Protein AF-0000000078947767 (afdb_homodimer)

Radius of gyration: 23.4 Å; Cα contacts (8 Å, |Δi|>4): 347; chains: 2; bounding box: 56×61×66 Å

Solvent-accessible surface area (backbone atoms only — not comparable to full-atom values): 17447 Å² total; per-residue (Å²): 130,83,74,75,72,72,72,79,68,53,45,43,55,45,51,48,48,45,46,53,36,31,51,51,50,51,51,52,47,50,51,53,53,64,72,36,82,54,90,47,96,59,64,68,70,58,40,51,51,53,51,54,28,60,75,58,52,55,37,40,60,69,54,48,14,61,74,68,34,50,54,62,69,57,43,50,52,49,49,53,54,34,32,73,69,54,32,34,45,78,40,78,28,89,88,37,82,89,40,48,26,34,28,60,27,72,70,34,46,57,50,49,51,52,48,51,52,51,46,38,52,42,29,42,64,60,41,65,72,46,53,74,68,51,47,50,49,49,46,51,54,44,50,50,59,31,73,38,87,76,57,76,71,66,58,74,129,128,82,73,75,74,74,72,78,68,52,45,45,54,45,52,50,47,46,45,53,35,30,51,51,50,51,51,52,46,51,50,53,52,65,72,34,82,51,88,46,94,60,63,68,70,60,39,51,50,53,52,53,29,61,75,59,52,55,37,39,60,68,55,49,13,61,72,64,32,48,55,62,67,56,45,49,54,48,49,53,53,35,33,74,70,54,33,34,46,79,39,78,29,91,88,37,83,88,40,47,26,35,29,62,27,73,67,32,47,57,51,49,50,52,49,50,54,52,47,37,52,41,28,42,63,61,43,62,72,47,52,74,66,53,47,52,49,48,45,50,54,43,53,51,56,29,70,45,90,72,55,76,67,61,60,76,129

Foldseek 3Di:
DPPVVVPPDPPVNVVVCVVVVVVVLVVQLLVLLVVPVLVDPDDDPLLVLLVVQLVVQKDWLVVSCQVSQHDSVVSVVSQVVCVVVVQKDWDADPVDRVIIMIHGDPVNNVSVVVSVVSSVVSVCVSCVVPDPVRVVVVVVVVCVVCCVCPPRPNPPD/DPPPVVPPDPPVNVVVCVVVVVVVLVVQLVVLLVVPVQVDPDDDPLLVLLVVQLVVQKDWLVVSCQLSQHDSVVSVVSQVVCVVVVQKDWDADPVDRPIIMIHGDPVNNVSVVVSVVSSVVSVCVSCVVPDPVRVVVVVVVVCVVCCVVPPRPNPPD

Nearest PDB structures (foldseek):
  5h3r-assembly1_B  TM=7.562E-01  e=9.858E-09  Escherichia coli K-12
  4zzl-assembly1_B  TM=8.295E-01  e=4.690E-08  Pseudomonas aeruginosa
  2nnn-assembly3_F  TM=7.645E-01  e=2.811E-07  Pseudomonas aeruginosa
  7kfq-assembly1_A  TM=7.325E-01  e=1.182E-07  Variovorax paradoxus
  6pcp-assembly2_C  TM=7.709E-01  e=7.085E-07  Bordetella pertussis

InterPro domains:
  IPR000835 MarR-type HTH domain [PF01047] (43-99)
  IPR000835 MarR-type HTH domain [PR00598] (59-75)
  IPR000835 MarR-type HTH domain [PR00598] (76-91)
  IPR000835 MarR-type HTH domain [PR00598] (95-111)
  IPR000835 MarR-type HTH domain [PR00598] (125-145)
  IPR000835 MarR-type HTH domain [PS50995] (11-147)
  IPR000835 MarR-type HTH domain [SM00347] (35-135)
  IPR036388 Winged helix-like DNA-binding domain superfamily [G3DSA:1.10.10.10] (1-149)
  IPR036390 Winged helix DNA-binding domain superfamily [SSF46785] (10-147)
  IPR039422 Transcription regulators MarR/SlyA-like [PTHR33164] (14-148)

Organism: Halalkalibacterium halodurans (strain ATCC BAA-125 / DSM 18197 / FERM 7344 / JCM 9153 / C-125) (NCBI:txid272558)

Sequence (314 aa):
MTNHHSAKSPAIDVIHALIKTSHYIQREFDAQLTNHDMPFQLSGPRLRVLLAVSEEGEIRMSELASKLGVKARTVTDFVDALEKDQLLVRLPDPKDRRATLIQLTEMAQVQIQKVHCLQEEAAEALLTNLSEEQRNELIELLGNLANYQNVPCSFEEMTNHHSAKSPAIDVIHALIKTSHYIQREFDAQLTNHDMPFQLSGPRLRVLLAVSEEGEIRMSELASKLGVKARTVTDFVDALEKDQLLVRLPDPKDRRATLIQLTEMAQVQIQKVHCLQEEAAEALLTNLSEEQRNELIELLGNLANYQNVPCSFEE

Secondary structure (DSSP, 8-state):
----------HHHHHHHHHHHHHHHHHHHHHHHHSS--SSS--THHHHHHHHHHHHSEEEHHHHHHHHT--HHHHHHHHHHHHHTTSEEEEEETTEEEEEEEEE-HHHHHHHHHHHHHHHHHHHHHTTTS-HHHHHHHHHHHHHHH--TTS------/----------HHHHHHHHHHHHHHHHHHHHHHHHSS--SS---THHHHHHHHHHHHSEEEHHHHHHHHT--HHHHHHHHHHHHHTTSEEEEEETTEEEEEEEEE-HHHHHHHHHHHHHHHHHHHHHTTTS-HHHHHHHHHHHHHH--GGGS------

Structure (mmCIF, N/CA/C/O backbone):
data_AF-0000000078947767-model_v1
#
loop_
_entity.id
_entity.type
_entity.pdbx_description
1 polymer 'Transcriptional regulator (MarR family)'
#
loop_
_atom_site.group_PDB
_atom_site.id
_atom_site.type_symbol
_atom_site.label_atom_id
_atom_site.label_alt_id
_atom_site.label_comp_id
_atom_site.label_asym_id
_atom_site.label_entity_id
_atom_site.label_seq_id
_atom_site.pdbx_PDB_ins_code
_atom_site.Cartn_x
_atom_site.Cartn_y
_atom_site.Cartn_z
_atom_site.occupancy
_atom_site.B_iso_or_equiv
_atom_site.auth_seq_id
_atom_site.auth_comp_id
_atom_site.auth_asym_id
_atom_site.auth_atom_id
_atom_site.pdbx_PDB_model_num
ATOM 1 N N . MET A 1 1 ? -37.375 -16.078 -4.078 1 25.02 1 MET A N 1
ATOM 2 C CA . MET A 1 1 ? -36.594 -15.477 -2.996 1 25.02 1 MET A CA 1
ATOM 3 C C . MET A 1 1 ? -35.094 -15.789 -3.154 1 25.02 1 MET A C 1
ATOM 5 O O . MET A 1 1 ? -34.656 -16.875 -2.805 1 25.02 1 MET A O 1
ATOM 9 N N . THR A 1 2 ? -34.531 -15.727 -4.406 1 31.31 2 THR A N 1
ATOM 10 C CA . THR A 1 2 ? -33.25 -16.266 -4.883 1 31.31 2 THR A CA 1
ATOM 11 C C . THR A 1 2 ? -32.125 -15.984 -3.889 1 31.31 2 THR A C 1
ATOM 13 O O . THR A 1 2 ? -31.969 -14.844 -3.455 1 31.31 2 THR A O 1
ATOM 16 N N . ASN A 1 3 ? -32.031 -16.797 -2.834 1 31.58 3 ASN A N 1
ATOM 17 C CA . ASN A 1 3 ? -31.062 -16.969 -1.751 1 31.58 3 ASN A CA 1
ATOM 18 C C . ASN A 1 3 ? -29.656 -16.609 -2.197 1 31.58 3 ASN A C 1
ATOM 20 O O . ASN A 1 3 ? -29 -17.391 -2.891 1 31.58 3 ASN A O 1
ATOM 24 N N . HIS A 1 4 ? -29.391 -15.5 -2.918 1 34.34 4 HIS A N 1
ATOM 25 C CA . HIS A 1 4 ? -28.156 -15.039 -3.525 1 34.34 4 HIS A CA 1
ATOM 26 C C . HIS A 1 4 ? -26.953 -15.414 -2.674 1 34.34 4 HIS A C 1
ATOM 28 O O . HIS A 1 4 ? -26.688 -14.789 -1.643 1 34.34 4 HIS A O 1
ATOM 34 N N . HIS A 1 5 ? -26.75 -16.609 -2.252 1 40.47 5 HIS A N 1
ATOM 35 C CA . HIS A 1 5 ? -25.734 -17.359 -1.529 1 40.47 5 HIS A CA 1
ATOM 36 C C . HIS A 1 5 ? -24.344 -16.766 -1.756 1 40.47 5 HIS A C 1
ATOM 38 O O . HIS A 1 5 ? -23.812 -16.844 -2.859 1 40.47 5 HIS A O 1
ATOM 44 N N . SER A 1 6 ? -24.062 -15.398 -1.39 1 48.97 6 SER A N 1
ATOM 45 C CA . SER A 1 6 ? -22.938 -14.469 -1.474 1 48.97 6 SER A CA 1
ATOM 46 C C . SER A 1 6 ? -21.609 -15.203 -1.488 1 48.97 6 SER A C 1
ATOM 48 O O . SER A 1 6 ? -21.266 -15.914 -0.536 1 48.97 6 SER A O 1
ATOM 50 N N . ALA A 1 7 ? -21.344 -15.922 -2.457 1 55.72 7 ALA A N 1
ATOM 51 C CA . ALA A 1 7 ? -20.156 -16.75 -2.666 1 55.72 7 ALA A CA 1
ATOM 52 C C . ALA A 1 7 ? -18.953 -16.188 -1.897 1 55.72 7 ALA A C 1
ATOM 54 O O . ALA A 1 7 ? -18.75 -14.977 -1.848 1 55.72 7 ALA A O 1
ATOM 55 N N . LYS A 1 8 ? -18.516 -16.922 -0.815 1 68.44 8 LYS A N 1
ATOM 56 C CA . LYS A 1 8 ? -17.391 -16.641 0.064 1 68.44 8 LYS A CA 1
ATOM 57 C C . LYS A 1 8 ? -16.141 -16.266 -0.741 1 68.44 8 LYS A C 1
ATOM 59 O O . LYS A 1 8 ? -15.711 -17.031 -1.604 1 68.44 8 LYS A O 1
ATOM 64 N N . SER A 1 9 ? -15.875 -14.961 -0.822 1 74.12 9 SER A N 1
ATOM 65 C CA . SER A 1 9 ? -14.602 -14.602 -1.435 1 74.12 9 SER A CA 1
ATOM 66 C C . SER A 1 9 ? -13.43 -15.211 -0.675 1 74.12 9 SER A C 1
ATOM 68 O O . SER A 1 9 ? -13.344 -15.086 0.548 1 74.12 9 SER A O 1
ATOM 70 N N . PRO A 1 10 ? -12.766 -15.984 -1.432 1 87.19 10 PRO A N 1
ATOM 71 C CA . PRO A 1 10 ? -11.57 -16.484 -0.752 1 87.19 10 PRO A CA 1
ATOM 72 C C . PRO A 1 10 ? -10.789 -15.383 -0.043 1 87.19 10 PRO A C 1
ATOM 74 O O . PRO A 1 10 ? -10.805 -14.234 -0.484 1 87.19 10 PRO A O 1
ATOM 77 N N . ALA A 1 11 ? -10.242 -15.766 1.093 1 92.38 11 ALA A N 1
ATOM 78 C CA . ALA A 1 11 ? -9.469 -14.82 1.893 1 92.38 11 ALA A CA 1
ATOM 79 C C . ALA A 1 11 ? -8.391 -14.141 1.052 1 92.38 11 ALA A C 1
ATOM 81 O O . ALA A 1 11 ? -8.172 -12.93 1.172 1 92.38 11 ALA A O 1
ATOM 82 N N . ILE A 1 12 ? -7.871 -14.883 0.153 1 89.88 12 ILE A N 1
ATOM 83 C CA . ILE A 1 12 ? -6.77 -14.375 -0.658 1 89.88 12 ILE A CA 1
ATOM 84 C C . ILE A 1 12 ? -7.277 -13.273 -1.588 1 89.88 12 ILE A C 1
ATOM 86 O O . ILE A 1 12 ? -6.551 -12.328 -1.895 1 89.88 12 ILE A O 1
ATOM 90 N N . ASP A 1 13 ? -8.484 -13.383 -1.983 1 89.56 13 ASP A N 1
ATOM 91 C CA . ASP A 1 13 ? -9.062 -12.367 -2.855 1 89.56 13 ASP A CA 1
ATOM 92 C C . ASP A 1 13 ? -9.234 -11.047 -2.113 1 89.56 13 ASP A C 1
ATOM 94 O O . ASP A 1 13 ? -9.031 -9.969 -2.688 1 89.56 13 ASP A O 1
ATOM 98 N N . VAL A 1 14 ? -9.602 -11.172 -0.896 1 92.81 14 VAL A N 1
ATOM 99 C CA . VAL A 1 14 ? -9.797 -9.984 -0.071 1 92.81 14 VAL A CA 1
ATOM 100 C C . VAL A 1 14 ? -8.461 -9.273 0.125 1 92.81 14 VAL A C 1
ATOM 102 O O . VAL A 1 14 ? -8.367 -8.055 -0.035 1 92.81 14 VAL A O 1
ATOM 105 N N . ILE A 1 15 ? -7.43 -10.016 0.367 1 91.38 15 ILE A N 1
ATOM 106 C CA . ILE A 1 15 ? -6.094 -9.477 0.594 1 91.38 15 ILE A CA 1
ATOM 107 C C . ILE A 1 15 ? -5.586 -8.812 -0.682 1 91.38 15 ILE A C 1
ATOM 109 O O . ILE A 1 15 ? -5.09 -7.68 -0.646 1 91.38 15 ILE A O 1
ATOM 113 N N . HIS A 1 16 ? -5.816 -9.484 -1.745 1 87.25 16 HIS A N 1
ATOM 114 C CA . HIS A 1 16 ? -5.367 -8.945 -3.021 1 87.25 16 HIS A CA 1
ATOM 115 C C . HIS A 1 16 ? -6.117 -7.664 -3.373 1 87.25 16 HIS A C 1
ATOM 117 O O . HIS A 1 16 ? -5.516 -6.695 -3.84 1 87.25 16 HIS A O 1
ATOM 123 N N . ALA A 1 17 ? -7.375 -7.652 -3.152 1 89.25 17 ALA A N 1
ATOM 124 C CA . ALA A 1 17 ? -8.18 -6.465 -3.418 1 89.25 17 ALA A CA 1
ATOM 125 C C . ALA A 1 17 ? -7.719 -5.285 -2.562 1 89.25 17 ALA A C 1
ATOM 127 O O . ALA A 1 17 ? -7.605 -4.16 -3.053 1 89.25 17 ALA A O 1
ATOM 128 N N . LEU A 1 18 ? -7.465 -5.527 -1.343 1 93 18 LEU A N 1
ATOM 129 C CA . LEU A 1 18 ? -7.023 -4.484 -0.419 1 93 18 LEU A CA 1
ATOM 130 C C . LEU A 1 18 ? -5.688 -3.896 -0.862 1 93 18 LEU A C 1
ATOM 132 O O . LEU A 1 18 ? -5.547 -2.676 -0.967 1 93 18 LEU A O 1
ATOM 136 N N . ILE A 1 19 ? -4.793 -4.766 -1.182 1 87.75 19 ILE A N 1
ATOM 137 C CA . ILE A 1 19 ? -3.445 -4.336 -1.544 1 87.75 19 ILE A CA 1
ATOM 138 C C . ILE A 1 19 ? -3.48 -3.598 -2.881 1 87.75 19 ILE A C 1
ATOM 140 O O . ILE A 1 19 ? -2.93 -2.502 -3.004 1 87.75 19 ILE A O 1
ATOM 144 N N . LYS A 1 20 ? -4.148 -4.133 -3.826 1 85.25 20 LYS A N 1
ATOM 145 C CA . LYS A 1 20 ? -4.227 -3.529 -5.152 1 85.25 20 LYS A CA 1
ATOM 146 C C . LYS A 1 20 ? -4.918 -2.168 -5.098 1 85.25 20 LYS A C 1
ATOM 148 O O . LYS A 1 20 ? -4.434 -1.196 -5.684 1 85.25 20 LYS A O 1
ATOM 153 N N . THR A 1 21 ? -6.027 -2.105 -4.461 1 91.19 21 THR A N 1
ATOM 154 C CA . THR A 1 21 ? -6.785 -0.863 -4.363 1 91.19 21 THR A CA 1
ATOM 155 C C . THR A 1 21 ? -5.988 0.2 -3.613 1 91.19 21 THR A C 1
ATOM 157 O O . THR A 1 21 ? -5.953 1.361 -4.027 1 91.19 21 THR A O 1
ATOM 160 N N . SER A 1 22 ? -5.375 -0.213 -2.555 1 91.88 22 SER A N 1
ATOM 161 C CA . SER A 1 22 ? -4.602 0.748 -1.775 1 91.88 22 SER A CA 1
ATOM 162 C C . SER A 1 22 ? -3.43 1.3 -2.582 1 91.88 22 SER A C 1
ATOM 164 O O . SER A 1 22 ? -3.115 2.488 -2.498 1 91.88 22 SER A O 1
ATOM 166 N N . HIS A 1 23 ? -2.793 0.491 -3.324 1 85.56 23 HIS A N 1
ATOM 167 C CA . HIS A 1 23 ? -1.709 0.946 -4.188 1 85.56 23 HIS A CA 1
ATOM 168 C C . HIS A 1 23 ? -2.213 1.95 -5.223 1 85.56 23 HIS A C 1
ATOM 170 O O . HIS A 1 23 ? -1.567 2.973 -5.465 1 85.56 23 HIS A O 1
ATOM 176 N N . TYR A 1 24 ? -3.264 1.615 -5.801 1 85.69 24 TYR A N 1
ATOM 177 C CA . TYR A 1 24 ? -3.871 2.518 -6.77 1 85.69 24 TYR A CA 1
ATOM 178 C C . TYR A 1 24 ? -4.211 3.859 -6.133 1 85.69 24 TYR A C 1
ATOM 180 O O . TYR A 1 24 ? -3.887 4.914 -6.684 1 85.69 24 TYR A O 1
ATOM 188 N N . ILE A 1 25 ? -4.879 3.816 -4.996 1 91.5 25 ILE A N 1
ATOM 189 C CA . ILE A 1 25 ? -5.316 5.02 -4.297 1 91.5 25 ILE A CA 1
ATOM 190 C C . ILE A 1 25 ? -4.102 5.848 -3.887 1 91.5 25 ILE A C 1
ATOM 192 O O . ILE A 1 25 ? -4.098 7.07 -4.047 1 91.5 25 ILE A O 1
ATOM 196 N N . GLN A 1 26 ? -3.109 5.184 -3.375 1 88.81 26 GLN A N 1
ATOM 197 C CA . GLN A 1 26 ? -1.896 5.883 -2.969 1 88.81 26 GLN A CA 1
ATOM 198 C C . GLN A 1 26 ? -1.246 6.59 -4.156 1 88.81 26 GLN A C 1
ATOM 200 O O . GLN A 1 26 ? -0.845 7.75 -4.051 1 88.81 26 GLN A O 1
ATOM 205 N N . ARG A 1 27 ? -1.148 5.898 -5.242 1 84.62 27 ARG A N 1
ATOM 206 C CA . ARG A 1 27 ? -0.564 6.469 -6.453 1 84.62 27 ARG A CA 1
ATOM 207 C C . ARG A 1 27 ? -1.353 7.688 -6.922 1 84.62 27 ARG A C 1
ATOM 209 O O . ARG A 1 27 ? -0.771 8.734 -7.211 1 84.62 27 ARG A O 1
ATOM 216 N N . GLU A 1 28 ? -2.631 7.566 -7.043 1 86.5 28 GLU A N 1
ATOM 217 C CA . GLU A 1 28 ? -3.484 8.656 -7.5 1 86.5 28 GLU A CA 1
ATOM 218 C C . GLU A 1 28 ? -3.455 9.828 -6.52 1 86.5 28 GLU A C 1
ATOM 220 O O . GLU A 1 28 ? -3.451 10.992 -6.93 1 86.5 28 GLU A O 1
ATOM 225 N N . PHE A 1 29 ? -3.496 9.508 -5.285 1 87.12 29 PHE A N 1
ATOM 226 C CA . PHE A 1 29 ? -3.426 10.523 -4.242 1 87.12 29 PHE A CA 1
ATOM 227 C C . PHE A 1 29 ? -2.143 11.336 -4.359 1 87.12 29 PHE A C 1
ATOM 229 O O . PHE A 1 29 ? -2.182 12.57 -4.379 1 87.12 29 PHE A O 1
ATOM 236 N N . ASP A 1 30 ? -1.012 10.68 -4.516 1 84.06 30 ASP A N 1
ATOM 237 C CA . ASP A 1 30 ? 0.281 11.344 -4.668 1 84.06 30 ASP A CA 1
ATOM 238 C C . ASP A 1 30 ? 0.327 12.172 -5.949 1 84.06 30 ASP A C 1
ATOM 240 O O . ASP A 1 30 ? 0.883 13.273 -5.965 1 84.06 30 ASP A O 1
ATOM 244 N N . ALA A 1 31 ? -0.199 11.609 -7 1 83.5 31 ALA A N 1
ATOM 245 C CA . ALA A 1 31 ? -0.224 12.312 -8.281 1 83.5 31 ALA A CA 1
ATOM 246 C C . ALA A 1 31 ? -0.992 13.625 -8.18 1 83.5 31 ALA A C 1
ATOM 248 O O . ALA A 1 31 ? -0.587 14.633 -8.758 1 83.5 31 ALA A O 1
ATOM 249 N N . GLN A 1 32 ? -2.062 13.586 -7.473 1 80.56 32 GLN A N 1
ATOM 250 C CA . GLN A 1 32 ? -2.877 14.781 -7.309 1 80.56 32 GLN A CA 1
ATOM 251 C C . GLN A 1 32 ? -2.145 15.836 -6.484 1 80.56 32 GLN A C 1
ATOM 253 O O . GLN A 1 32 ? -2.299 17.031 -6.723 1 80.56 32 GLN A O 1
ATOM 258 N N . LEU A 1 33 ? -1.383 15.43 -5.566 1 80.12 33 LEU A N 1
ATOM 259 C CA . LEU A 1 33 ? -0.657 16.359 -4.707 1 80.12 33 LEU A CA 1
ATOM 260 C C . LEU A 1 33 ? 0.548 16.938 -5.434 1 80.12 33 LEU A C 1
ATOM 262 O O . LEU A 1 33 ? 0.933 18.094 -5.184 1 80.12 33 LEU A O 1
ATOM 266 N N . THR A 1 34 ? 1.188 16.141 -6.285 1 75.56 34 THR A N 1
ATOM 267 C CA . THR A 1 34 ? 2.336 16.594 -7.059 1 75.56 34 THR A CA 1
ATOM 268 C C . THR A 1 34 ? 1.901 17.578 -8.141 1 75.56 34 THR A C 1
ATOM 270 O O . THR A 1 34 ? 2.68 18.438 -8.555 1 75.56 34 THR A O 1
ATOM 273 N N . ASN A 1 35 ? 0.808 17.281 -8.664 1 69.56 35 ASN A N 1
ATOM 274 C CA . ASN A 1 35 ? 0.29 18.141 -9.727 1 69.56 35 ASN A CA 1
ATOM 275 C C . ASN A 1 35 ? -0.052 19.531 -9.203 1 69.56 35 ASN A C 1
ATOM 277 O O . ASN A 1 35 ? -0.214 20.469 -9.984 1 69.56 35 ASN A O 1
ATOM 281 N N . HIS A 1 36 ? -0.173 19.516 -7.957 1 63.53 36 HIS A N 1
ATOM 282 C CA . HIS A 1 36 ? -0.446 20.828 -7.383 1 63.53 36 HIS A CA 1
ATOM 283 C C . HIS A 1 36 ? 0.841 21.5 -6.93 1 63.53 36 HIS A C 1
ATOM 285 O O . HIS A 1 36 ? 1.805 20.844 -6.555 1 63.53 36 HIS A O 1
ATOM 291 N N . ASP A 1 37 ? 1.182 22.625 -7.578 1 59.28 37 ASP A N 1
ATOM 292 C CA . ASP A 1 37 ? 2.328 23.422 -7.156 1 59.28 37 ASP A CA 1
ATOM 293 C C . ASP A 1 37 ? 2.492 23.391 -5.637 1 59.28 37 ASP A C 1
ATOM 295 O O . ASP A 1 37 ? 1.741 24.047 -4.914 1 59.28 37 ASP A O 1
ATOM 299 N N . MET A 1 38 ? 3.062 22.25 -5.234 1 61.03 38 MET A N 1
ATOM 300 C CA . MET A 1 38 ? 3.359 22.281 -3.805 1 61.03 38 MET A CA 1
ATOM 301 C C . MET A 1 38 ? 4.125 23.531 -3.428 1 61.03 38 MET A C 1
ATOM 303 O O . MET A 1 38 ? 5.047 23.938 -4.137 1 61.03 38 MET A O 1
ATOM 307 N N . PRO A 1 39 ? 3.492 24.219 -2.52 1 58.22 39 PRO A N 1
ATOM 308 C CA . PRO A 1 39 ? 4.098 25.516 -2.205 1 58.22 39 PRO A CA 1
ATOM 309 C C . PRO A 1 39 ? 5.605 25.422 -1.983 1 58.22 39 PRO A C 1
ATOM 311 O O . PRO A 1 39 ? 6.305 26.438 -2.027 1 58.22 39 PRO A O 1
ATOM 314 N N . PHE A 1 40 ? 5.992 24.312 -1.493 1 57.12 40 PHE A N 1
ATOM 315 C CA . PHE A 1 40 ? 7.441 24.234 -1.369 1 57.12 40 PHE A CA 1
ATOM 316 C C . PHE A 1 40 ? 7.957 22.906 -1.938 1 57.12 40 PHE A C 1
ATOM 318 O O . PHE A 1 40 ? 7.176 21.984 -2.16 1 57.12 40 PHE A O 1
ATOM 325 N N . GLN A 1 41 ? 9.055 23.062 -2.35 1 58.78 41 GLN A N 1
ATOM 326 C CA . GLN A 1 41 ? 9.82 21.953 -2.914 1 58.78 41 GLN A CA 1
ATOM 327 C C . GLN A 1 41 ? 9.852 20.766 -1.958 1 58.78 41 GLN A C 1
ATOM 329 O O . GLN A 1 41 ? 10.906 20.141 -1.768 1 58.78 41 GLN A O 1
ATOM 334 N N . LEU A 1 42 ? 8.805 20.75 -1.154 1 59.66 42 LEU A N 1
ATOM 335 C CA . LEU A 1 42 ? 8.898 19.672 -0.169 1 59.66 42 LEU A CA 1
ATOM 336 C C . LEU A 1 42 ? 8.195 18.422 -0.666 1 59.66 42 LEU A C 1
ATOM 338 O O . LEU A 1 42 ? 7.059 18.484 -1.136 1 59.66 42 LEU A O 1
ATOM 342 N N . SER A 1 43 ? 8.992 17.5 -1.203 1 61 43 SER A N 1
ATOM 343 C CA . SER A 1 43 ? 8.398 16.219 -1.546 1 61 43 SER A CA 1
ATOM 344 C C . SER A 1 43 ? 8.961 15.102 -0.676 1 61 43 SER A C 1
ATOM 346 O O . SER A 1 43 ? 10.047 15.227 -0.115 1 61 43 SER A O 1
ATOM 348 N N . GLY A 1 44 ? 8.227 14.078 -0.33 1 72.5 44 GLY A N 1
ATOM 349 C CA . GLY A 1 44 ? 8.727 12.836 0.237 1 72.5 44 GLY A CA 1
ATOM 350 C C . GLY A 1 44 ? 8.875 12.883 1.746 1 72.5 44 GLY A C 1
ATOM 351 O O . GLY A 1 44 ? 7.961 13.32 2.449 1 72.5 44 GLY A O 1
ATOM 352 N N . PRO A 1 45 ? 10.016 12.586 2.305 1 77.69 45 PRO A N 1
ATOM 353 C CA . PRO A 1 45 ? 10.273 12.445 3.74 1 77.69 45 PRO A CA 1
ATOM 354 C C . PRO A 1 45 ? 10.219 13.781 4.48 1 77.69 45 PRO A C 1
ATOM 356 O O . PRO A 1 45 ? 9.773 13.836 5.633 1 77.69 45 PRO A O 1
ATOM 359 N N . ARG A 1 46 ? 10.594 14.758 3.902 1 83.5 46 ARG A N 1
ATOM 360 C CA . ARG A 1 46 ? 10.578 16.062 4.551 1 83.5 46 ARG A CA 1
ATOM 361 C C . ARG A 1 46 ? 9.148 16.531 4.801 1 83.5 46 ARG A C 1
ATOM 363 O O . ARG A 1 46 ? 8.852 17.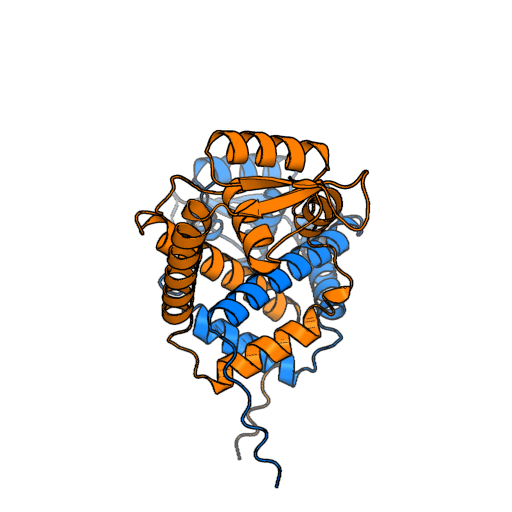125 5.844 1 83.5 46 ARG A O 1
ATOM 370 N N . LEU A 1 47 ? 8.352 16.312 3.854 1 83.62 47 LEU A N 1
ATOM 371 C CA . LEU A 1 47 ? 6.949 16.672 4.035 1 83.62 47 LEU A CA 1
ATOM 372 C C . LEU A 1 47 ? 6.328 15.867 5.176 1 83.62 47 LEU A C 1
ATOM 374 O O . LEU A 1 47 ? 5.535 16.406 5.953 1 83.62 47 LEU A O 1
ATOM 378 N N . ARG A 1 48 ? 6.711 14.734 5.25 1 84.12 48 ARG A N 1
ATOM 379 C CA . ARG A 1 48 ? 6.195 13.898 6.324 1 84.12 48 ARG A CA 1
ATOM 380 C C . ARG A 1 48 ? 6.586 14.453 7.691 1 84.12 48 ARG A C 1
ATOM 382 O O . ARG A 1 48 ? 5.797 14.398 8.633 1 84.12 48 ARG A O 1
ATOM 389 N N . VAL A 1 49 ? 7.766 14.922 7.781 1 90.56 49 VAL A N 1
ATOM 390 C CA . VAL A 1 49 ? 8.219 15.531 9.023 1 90.56 49 VAL A CA 1
ATOM 391 C C . VAL A 1 49 ? 7.348 16.734 9.359 1 90.56 49 VAL A C 1
ATOM 393 O O . VAL A 1 49 ? 6.855 16.875 10.484 1 90.56 49 VAL A O 1
ATOM 396 N N . LEU A 1 50 ? 7.164 17.547 8.375 1 91.44 50 LEU A N 1
ATOM 397 C CA . LEU A 1 50 ? 6.387 18.766 8.578 1 91.44 50 LEU A CA 1
ATOM 398 C C . LEU A 1 50 ? 4.953 18.438 8.984 1 91.44 50 LEU A C 1
ATOM 400 O O . LEU A 1 50 ? 4.391 19.078 9.875 1 91.44 50 LEU A O 1
ATOM 404 N N . LEU A 1 51 ? 4.449 17.453 8.367 1 88.5 51 LEU A N 1
ATOM 405 C CA . LEU A 1 51 ? 3.082 17.047 8.672 1 88.5 51 LEU A CA 1
ATOM 406 C C . LEU A 1 51 ? 2.988 16.469 10.086 1 88.5 51 LEU A C 1
ATOM 408 O O . LEU A 1 51 ? 2.025 16.75 10.805 1 88.5 51 LEU A O 1
ATOM 412 N N . ALA A 1 52 ? 3.926 15.727 10.453 1 90 52 ALA A N 1
ATOM 413 C CA . ALA A 1 52 ? 3.949 15.141 11.789 1 90 52 ALA A CA 1
ATOM 414 C C . ALA A 1 52 ? 4.012 16.234 12.859 1 90 52 ALA A C 1
ATOM 416 O O . ALA A 1 52 ? 3.305 16.156 13.867 1 90 52 ALA A O 1
ATOM 417 N N . VAL A 1 53 ? 4.84 17.188 12.617 1 94.38 53 VAL A N 1
ATOM 418 C CA . VAL A 1 53 ? 4.973 18.297 13.562 1 94.38 53 VAL A CA 1
ATOM 419 C C . VAL A 1 53 ? 3.674 19.094 13.609 1 94.38 53 VAL A C 1
ATOM 421 O O . VAL A 1 53 ? 3.219 19.484 14.688 1 94.38 53 VAL A O 1
ATOM 424 N N . SER A 1 54 ? 3.125 19.328 12.453 1 92.12 54 SER A N 1
ATOM 425 C CA . SER A 1 54 ? 1.871 20.078 12.375 1 92.12 54 SER A CA 1
ATOM 426 C C . SER A 1 54 ? 0.771 19.391 13.18 1 92.12 54 SER A C 1
ATOM 428 O O . SER A 1 54 ? -0.006 20.062 13.867 1 92.12 54 SER A O 1
ATOM 430 N N . GLU A 1 55 ? 0.67 18.172 13.109 1 88.31 55 GLU A N 1
ATOM 431 C CA . GLU A 1 55 ? -0.357 17.391 13.789 1 88.31 55 GLU A CA 1
ATOM 432 C C . GLU A 1 55 ? -0.228 17.5 15.305 1 88.31 55 GLU A C 1
ATOM 434 O O . GLU A 1 55 ? -1.233 17.531 16.016 1 88.31 55 GLU A O 1
ATOM 439 N N . GLU A 1 56 ? 0.969 17.578 15.75 1 91.12 56 GLU A N 1
ATOM 440 C CA . GLU A 1 56 ? 1.221 17.562 17.188 1 91.12 56 GLU A CA 1
ATOM 441 C C . GLU A 1 56 ? 1.331 18.984 17.734 1 91.12 56 GLU A C 1
ATOM 443 O O . GLU A 1 56 ? 1.168 19.219 18.938 1 91.12 56 GLU A O 1
ATOM 448 N N . GLY A 1 57 ? 1.554 19.969 16.891 1 91.56 57 GLY A N 1
ATOM 449 C CA . GLY A 1 57 ? 1.841 21.328 17.297 1 91.56 57 GLY A CA 1
ATOM 450 C C . GLY A 1 57 ? 3.287 21.547 17.703 1 91.56 57 GLY A C 1
ATOM 451 O O . GLY A 1 57 ? 3.998 22.344 17.094 1 91.56 57 GLY A O 1
ATOM 452 N N . GLU A 1 58 ? 3.69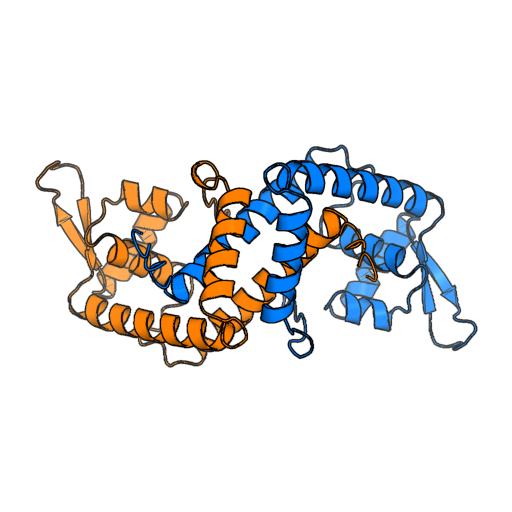3 20.875 18.719 1 93.56 58 GLU A N 1
ATOM 453 C CA . GLU A 1 58 ? 5.07 20.75 19.203 1 93.56 58 GLU A CA 1
ATOM 454 C C . GLU A 1 58 ? 5.41 19.312 19.547 1 93.56 58 GLU A C 1
ATOM 456 O O . GLU A 1 58 ? 4.578 18.578 20.094 1 93.56 58 GLU A O 1
ATOM 461 N N . ILE A 1 59 ? 6.629 18.922 19.109 1 95.38 59 ILE A N 1
ATOM 462 C CA . ILE A 1 59 ? 6.969 17.531 19.344 1 95.38 59 ILE A CA 1
ATOM 463 C C . ILE A 1 59 ? 8.461 17.406 19.672 1 95.38 59 ILE A C 1
ATOM 465 O O . ILE A 1 59 ? 9.289 18.094 19.078 1 95.38 59 ILE A O 1
ATOM 469 N N . ARG A 1 60 ? 8.758 16.516 20.641 1 96 60 ARG A N 1
ATOM 470 C CA . ARG A 1 60 ? 10.156 16.25 20.969 1 96 60 ARG A CA 1
ATOM 471 C C . ARG A 1 60 ? 10.844 15.508 19.812 1 96 60 ARG A C 1
ATOM 473 O O . ARG A 1 60 ? 10.219 14.688 19.141 1 96 60 ARG A O 1
ATOM 480 N N . MET A 1 61 ? 12.156 15.742 19.766 1 91.81 61 MET A N 1
ATOM 481 C CA . MET A 1 61 ? 12.953 15.086 18.734 1 91.81 61 MET A CA 1
ATOM 482 C C . MET A 1 61 ? 12.812 13.57 18.812 1 91.81 61 MET A C 1
ATOM 484 O O . MET A 1 61 ? 12.648 12.891 17.797 1 91.81 61 MET A O 1
ATOM 488 N N . SER A 1 62 ? 12.812 13.055 19.969 1 89.12 62 SER A N 1
ATOM 489 C CA . SER A 1 62 ? 12.742 11.617 20.172 1 89.12 62 SER A CA 1
ATOM 490 C C . SER A 1 62 ? 11.375 11.07 19.766 1 89.12 62 SER A C 1
ATOM 492 O O . SER A 1 62 ? 11.281 10.008 19.141 1 89.12 62 SER A O 1
ATOM 494 N N . GLU A 1 63 ? 10.367 11.75 20.047 1 93.12 63 GLU A N 1
ATOM 495 C CA . GLU A 1 63 ? 9.008 11.352 19.703 1 93.12 63 GLU A CA 1
ATOM 496 C C . GLU A 1 63 ? 8.773 11.43 18.188 1 93.12 63 GLU A C 1
ATOM 498 O O . GLU A 1 63 ? 8.047 10.609 17.625 1 93.12 63 GLU A O 1
ATOM 503 N N . LEU A 1 64 ? 9.383 12.414 17.625 1 93.5 64 LEU A N 1
ATOM 504 C CA . LEU A 1 64 ? 9.258 12.594 16.188 1 93.5 64 LEU A CA 1
ATOM 505 C C . LEU A 1 64 ? 9.859 11.414 15.438 1 93.5 64 LEU A C 1
ATOM 507 O O . LEU A 1 64 ? 9.273 10.906 14.477 1 93.5 64 LEU A O 1
ATOM 511 N N . ALA A 1 65 ? 11.008 10.953 15.898 1 91.56 65 ALA A N 1
ATOM 512 C CA . ALA A 1 65 ? 11.648 9.789 15.305 1 91.56 65 ALA A CA 1
ATOM 513 C C . ALA A 1 65 ? 10.758 8.555 15.414 1 91.56 65 ALA A C 1
ATOM 515 O O . ALA A 1 65 ? 10.578 7.82 14.445 1 91.56 65 ALA A O 1
ATOM 516 N N . SER A 1 66 ? 10.172 8.422 16.609 1 88.19 66 SER A N 1
ATOM 517 C CA . SER A 1 66 ? 9.281 7.297 16.859 1 88.19 66 SER A CA 1
ATOM 518 C C . SER A 1 66 ? 8.031 7.367 15.992 1 88.19 66 SER A C 1
ATOM 520 O O . SER A 1 66 ? 7.629 6.367 15.398 1 88.19 66 SER A O 1
ATOM 522 N N . LYS A 1 67 ? 7.469 8.492 15.859 1 85.94 67 LYS A N 1
ATOM 523 C CA . LYS A 1 67 ? 6.254 8.703 15.078 1 85.94 67 LYS A CA 1
ATOM 524 C C . LYS A 1 67 ? 6.496 8.422 13.602 1 85.94 67 LYS A C 1
ATOM 526 O O . LYS A 1 67 ? 5.625 7.883 12.914 1 85.94 67 LYS A O 1
ATOM 531 N N . LEU A 1 68 ? 7.645 8.773 13.102 1 86.44 68 LEU A N 1
ATOM 532 C CA . LEU A 1 68 ? 7.973 8.617 11.688 1 86.44 68 LEU A CA 1
ATOM 533 C C . LEU A 1 68 ? 8.531 7.223 11.414 1 86.44 68 LEU A C 1
ATOM 535 O O . LEU A 1 68 ? 8.648 6.809 10.258 1 86.44 68 LEU A O 1
ATOM 539 N N . GLY A 1 69 ? 8.891 6.578 12.414 1 84.69 69 GLY A N 1
ATOM 540 C CA . GLY A 1 69 ? 9.477 5.258 12.25 1 84.69 69 GLY A CA 1
ATOM 541 C C . GLY A 1 69 ? 10.875 5.297 11.664 1 84.69 69 GLY A C 1
ATOM 542 O O . GLY A 1 69 ? 11.227 4.461 10.82 1 84.69 69 GLY A O 1
ATOM 543 N N . VAL A 1 70 ? 11.602 6.23 11.961 1 85.62 70 VAL A N 1
ATOM 544 C CA . VAL A 1 70 ? 12.961 6.371 11.438 1 85.62 70 VAL A CA 1
ATOM 545 C C . VAL A 1 70 ? 13.945 6.523 12.594 1 85.62 70 VAL A C 1
ATOM 547 O O . VAL A 1 70 ? 13.539 6.719 13.742 1 85.62 70 VAL A O 1
ATOM 550 N N . LYS A 1 71 ? 15.25 6.43 12.281 1 89.5 71 LYS A N 1
ATOM 551 C CA . LYS A 1 71 ? 16.312 6.605 13.273 1 89.5 71 LYS A CA 1
ATOM 552 C C . LYS A 1 71 ? 16.422 8.07 13.688 1 89.5 71 LYS A C 1
ATOM 554 O O . LYS A 1 71 ? 16.188 8.969 12.883 1 89.5 71 LYS A O 1
ATOM 559 N N . ALA A 1 72 ? 16.938 8.258 14.93 1 91 72 ALA A N 1
ATOM 560 C CA . ALA A 1 72 ? 17.109 9.594 15.492 1 91 72 ALA A CA 1
ATOM 561 C C . ALA A 1 72 ? 18.016 10.445 14.602 1 91 72 ALA A C 1
ATOM 563 O O . ALA A 1 72 ? 17.75 11.641 14.406 1 91 72 ALA A O 1
ATOM 564 N N . ARG A 1 73 ? 18.969 9.852 14.102 1 93.81 73 ARG A N 1
ATOM 565 C CA . ARG A 1 73 ? 19.922 10.586 13.266 1 93.81 73 ARG A CA 1
ATOM 566 C C . ARG A 1 73 ? 19.25 11.109 12.008 1 93.81 73 ARG A C 1
ATOM 568 O O . ARG A 1 73 ? 19.547 12.219 11.547 1 93.81 73 ARG A O 1
ATOM 575 N N . THR A 1 74 ? 18.328 10.352 11.422 1 92.56 74 THR A N 1
ATOM 576 C CA . THR A 1 74 ? 17.594 10.734 10.227 1 92.56 74 THR A CA 1
ATOM 577 C C . THR A 1 74 ? 16.703 11.945 10.5 1 92.56 74 THR A C 1
ATOM 579 O O . THR A 1 74 ? 16.641 12.867 9.695 1 92.56 74 THR A O 1
ATOM 582 N N . VAL A 1 75 ? 16.078 11.859 11.625 1 92.5 75 VAL A N 1
ATOM 583 C CA . VAL A 1 75 ? 15.219 12.977 12.008 1 92.5 75 VAL A CA 1
ATOM 584 C C . VAL A 1 75 ? 16.062 14.242 12.172 1 92.5 75 VAL A C 1
ATOM 586 O O . VAL A 1 75 ? 15.656 15.32 11.758 1 92.5 75 VAL A O 1
ATOM 589 N N . THR A 1 76 ? 17.219 14.102 12.812 1 94.56 76 THR A N 1
ATOM 590 C CA . THR A 1 76 ? 18.109 15.234 13.008 1 94.56 76 THR A CA 1
ATOM 591 C C . THR A 1 76 ? 18.484 15.867 11.672 1 94.56 76 THR A C 1
ATOM 593 O O . THR A 1 76 ? 18.438 17.094 11.523 1 94.56 76 THR A O 1
ATOM 596 N N . ASP A 1 77 ? 18.781 15.023 10.742 1 94.94 77 ASP A N 1
ATOM 597 C CA . ASP A 1 77 ? 19.141 15.508 9.406 1 94.94 77 ASP A CA 1
ATOM 598 C C . ASP A 1 77 ? 17.984 16.281 8.781 1 94.94 77 ASP A C 1
ATOM 600 O O . ASP A 1 77 ? 18.203 17.359 8.211 1 94.94 77 ASP A O 1
ATOM 604 N N . PHE A 1 78 ? 16.859 15.766 8.875 1 93.25 78 PHE A N 1
ATOM 605 C CA . PHE A 1 78 ? 15.68 16.406 8.297 1 93.25 78 PHE A CA 1
ATOM 606 C C . PHE A 1 78 ? 15.391 17.734 9.008 1 93.25 78 PHE A C 1
ATOM 608 O O . PHE A 1 78 ? 15.125 18.75 8.359 1 93.25 78 PHE A O 1
ATOM 615 N N . VAL A 1 79 ? 15.461 17.672 10.312 1 94.94 79 VAL A N 1
ATOM 616 C CA . VAL A 1 79 ? 15.156 18.875 11.094 1 94.94 79 VAL A CA 1
ATOM 617 C C . VAL A 1 79 ? 16.203 19.953 10.805 1 94.94 79 VAL A C 1
ATOM 619 O O . VAL A 1 79 ? 15.852 21.125 10.648 1 94.94 79 VAL A O 1
ATOM 622 N N . ASP A 1 80 ? 17.469 19.594 10.727 1 95.5 80 ASP A N 1
ATOM 623 C CA . ASP A 1 80 ? 18.516 20.531 10.398 1 95.5 80 ASP A CA 1
ATOM 624 C C . ASP A 1 80 ? 18.234 21.234 9.07 1 95.5 80 ASP A C 1
ATOM 626 O O . ASP A 1 80 ? 18.328 22.469 8.977 1 95.5 80 ASP A O 1
ATOM 630 N N . ALA A 1 81 ? 17.891 20.469 8.141 1 93.19 81 ALA A N 1
ATOM 631 C CA . ALA A 1 81 ? 17.625 21 6.809 1 93.19 81 ALA A CA 1
ATOM 632 C C . ALA A 1 81 ? 16.406 21.906 6.812 1 93.19 81 ALA A C 1
ATOM 634 O O . ALA A 1 81 ? 16.422 22.984 6.223 1 93.19 81 ALA A O 1
ATOM 635 N N . LEU A 1 82 ? 15.391 21.5 7.484 1 94.19 82 LEU A N 1
ATOM 636 C CA . LEU A 1 82 ? 14.133 22.234 7.5 1 94.19 82 LEU A CA 1
ATOM 637 C C . LEU A 1 82 ? 14.258 23.5 8.336 1 94.19 82 LEU A C 1
ATOM 639 O O . LEU A 1 82 ? 13.602 24.516 8.055 1 94.19 82 LEU A O 1
ATOM 643 N N . GLU A 1 83 ? 15.078 23.438 9.312 1 95.06 83 GLU A N 1
ATOM 644 C CA . GLU A 1 83 ? 15.375 24.641 10.094 1 95.06 83 GLU A CA 1
ATOM 645 C C . GLU A 1 83 ? 16.156 25.641 9.266 1 95.06 83 GLU A C 1
ATOM 647 O O . GLU A 1 83 ? 15.883 26.844 9.312 1 95.06 83 GLU A O 1
ATOM 652 N N . LYS A 1 84 ? 17.062 25.125 8.555 1 94.06 84 LYS A N 1
ATOM 653 C CA . LYS A 1 84 ? 17.844 25.984 7.648 1 94.06 84 LYS A CA 1
ATOM 654 C C . LYS A 1 84 ? 16.922 26.672 6.637 1 94.06 84 LYS A C 1
ATOM 656 O O . LYS A 1 84 ? 17.141 27.828 6.289 1 94.06 84 LYS A O 1
ATOM 661 N N . ASP A 1 85 ? 15.883 25.984 6.266 1 91.69 85 ASP A N 1
ATOM 662 C CA . ASP A 1 85 ? 14.93 26.5 5.297 1 91.69 85 ASP A CA 1
ATOM 663 C C . ASP A 1 85 ? 13.859 27.344 5.984 1 91.69 85 ASP A C 1
ATOM 665 O O . ASP A 1 85 ? 12.906 27.797 5.34 1 91.69 85 ASP A O 1
ATOM 669 N N . GLN A 1 86 ? 14.008 27.469 7.285 1 94 86 GLN A N 1
ATOM 670 C CA . GLN A 1 86 ? 13.141 28.312 8.102 1 94 86 GLN A CA 1
ATOM 671 C C . GLN A 1 86 ? 11.719 27.75 8.156 1 94 86 GLN A C 1
ATOM 673 O O . GLN A 1 86 ? 10.75 28.516 8.211 1 94 86 GLN A O 1
ATOM 678 N N . LEU A 1 87 ? 11.625 26.484 8.148 1 94.38 87 LEU A N 1
ATOM 679 C CA . LEU A 1 87 ? 10.312 25.844 8.203 1 94.38 87 LEU A CA 1
ATOM 680 C C . LEU A 1 87 ? 10.047 25.266 9.586 1 94.38 87 LEU A C 1
ATOM 682 O O . LEU A 1 87 ? 8.891 25.109 9.984 1 94.38 87 LEU A O 1
ATOM 686 N N . LEU A 1 88 ? 11.109 24.922 10.258 1 96.38 88 LEU A N 1
ATOM 687 C CA . LEU A 1 88 ? 11.023 24.438 11.633 1 96.38 88 LEU A CA 1
ATOM 688 C C . LEU A 1 88 ? 11.867 25.312 12.57 1 96.38 88 LEU A C 1
ATOM 690 O O . LEU A 1 88 ? 12.789 26 12.125 1 96.38 88 LEU A O 1
ATOM 694 N N . VAL A 1 89 ? 11.547 25.328 13.805 1 97 89 VAL A N 1
ATOM 695 C CA . VAL A 1 89 ? 12.328 25.969 14.852 1 97 89 VAL A CA 1
ATOM 696 C C . VAL A 1 89 ? 12.445 25.047 16.062 1 97 89 VAL A C 1
ATOM 698 O O . VAL A 1 89 ? 11.516 24.297 16.375 1 97 89 VAL A O 1
ATOM 701 N N . ARG A 1 90 ? 13.586 25.078 16.688 1 95.56 90 ARG A N 1
ATOM 702 C CA . ARG A 1 90 ? 13.828 24.328 17.922 1 95.56 90 ARG A CA 1
ATOM 703 C C . ARG A 1 90 ? 13.602 25.219 19.141 1 95.56 90 ARG A C 1
ATOM 705 O O . ARG A 1 90 ? 14.008 26.391 19.156 1 95.56 90 ARG A O 1
ATOM 712 N N . LEU A 1 91 ? 12.922 24.641 19.984 1 94.38 91 LEU A N 1
ATOM 713 C CA . LEU A 1 91 ? 12.695 25.328 21.25 1 94.38 91 LEU A CA 1
ATOM 714 C C . LEU A 1 91 ? 13.055 24.438 22.438 1 94.38 91 LEU A C 1
ATOM 716 O O . LEU A 1 91 ? 12.867 23.219 22.375 1 94.38 91 LEU A O 1
ATOM 720 N N . PRO A 1 92 ? 13.594 25.109 23.516 1 92.62 92 PRO A N 1
ATOM 721 C CA . PRO A 1 92 ? 13.812 24.297 24.734 1 92.62 92 PRO A CA 1
ATOM 722 C C . PRO A 1 92 ? 12.508 23.812 25.344 1 92.62 92 PRO A C 1
ATOM 724 O O . PRO A 1 92 ? 11.508 24.531 25.344 1 92.62 92 PRO A O 1
ATOM 727 N N . ASP A 1 93 ? 12.477 22.562 25.781 1 90.69 93 ASP A N 1
ATOM 728 C CA . ASP A 1 93 ? 11.312 22.047 26.5 1 90.69 93 ASP A CA 1
ATOM 729 C C . ASP A 1 93 ? 11.242 22.609 27.906 1 90.69 93 ASP A C 1
ATOM 731 O O . ASP A 1 93 ? 12.164 22.422 28.703 1 90.69 93 ASP A O 1
ATOM 735 N N . PRO A 1 94 ? 10.227 23.266 28.188 1 90.75 94 PRO A N 1
ATOM 736 C CA . PRO A 1 94 ? 10.117 23.828 29.531 1 90.75 94 PRO A CA 1
ATOM 737 C C . PRO A 1 94 ? 10.047 22.766 30.625 1 90.75 94 PRO A C 1
ATOM 739 O O . PRO A 1 94 ? 10.391 23.031 31.781 1 90.75 94 PRO A O 1
ATOM 742 N N . LYS A 1 95 ? 9.602 21.594 30.234 1 91.56 95 LYS A N 1
ATOM 743 C CA . LYS A 1 95 ? 9.422 20.516 31.188 1 91.56 95 LYS A CA 1
ATOM 744 C C . LYS A 1 95 ? 10.68 19.672 31.312 1 91.56 95 LYS A C 1
ATOM 746 O O . LYS A 1 95 ? 10.797 18.859 32.219 1 91.56 95 LYS A O 1
ATOM 751 N N . ASP A 1 96 ? 11.469 19.719 30.438 1 87.88 96 ASP A N 1
ATOM 752 C CA . ASP A 1 96 ? 12.703 18.938 30.406 1 87.88 96 ASP A CA 1
ATOM 753 C C . ASP A 1 96 ? 13.812 19.719 29.688 1 87.88 96 ASP A C 1
ATOM 755 O O . ASP A 1 96 ? 13.891 19.703 28.469 1 87.88 96 ASP A O 1
ATOM 759 N N . ARG A 1 97 ? 14.789 20.266 30.422 1 85.5 97 ARG A N 1
ATOM 760 C CA . ARG A 1 97 ? 15.82 21.156 29.891 1 85.5 97 ARG A CA 1
ATOM 761 C C . ARG A 1 97 ? 16.719 20.438 28.891 1 85.5 97 ARG A C 1
ATOM 763 O O . ARG A 1 97 ? 17.328 21.062 28.047 1 85.5 97 ARG A O 1
ATOM 770 N N . ARG A 1 98 ? 16.719 19.141 28.953 1 87.12 98 ARG A N 1
ATOM 771 C CA . ARG A 1 98 ? 17.594 18.375 28.062 1 87.12 98 ARG A CA 1
ATOM 772 C C . ARG A 1 98 ? 16.891 18.047 26.75 1 87.12 98 ARG A C 1
ATOM 774 O O . ARG A 1 98 ? 17.531 17.625 25.781 1 87.12 98 ARG A O 1
ATOM 781 N N . ALA A 1 99 ? 15.602 18.25 26.828 1 89.75 99 ALA A N 1
ATOM 782 C CA . ALA A 1 99 ? 14.836 17.891 25.641 1 89.75 99 ALA A CA 1
ATOM 783 C C . ALA A 1 99 ? 14.594 19.094 24.75 1 89.75 99 ALA A C 1
ATOM 785 O O . ALA A 1 99 ? 14.539 20.234 25.234 1 89.75 99 ALA A O 1
ATOM 786 N N . THR A 1 100 ? 14.586 18.875 23.484 1 93.44 100 THR A N 1
ATOM 787 C CA . THR A 1 100 ? 14.312 19.922 22.5 1 93.44 100 THR A CA 1
ATOM 788 C C . THR A 1 100 ? 12.977 19.672 21.812 1 93.44 100 THR A C 1
ATOM 790 O O . THR A 1 100 ? 12.664 18.547 21.422 1 93.44 100 THR A O 1
ATOM 793 N N . LEU A 1 101 ? 12.211 20.734 21.75 1 96.25 101 LEU A N 1
ATOM 794 C CA . LEU A 1 101 ? 10.938 20.703 21.047 1 96.25 101 LEU A CA 1
ATOM 795 C C . LEU A 1 101 ? 11.07 21.281 19.641 1 96.25 101 LEU A C 1
ATOM 797 O O . LEU A 1 101 ? 11.805 22.25 19.438 1 96.25 101 LEU A O 1
ATOM 801 N N . ILE A 1 102 ? 10.297 20.641 18.75 1 97.38 102 ILE A N 1
ATOM 802 C CA . ILE A 1 102 ? 10.266 21.094 17.375 1 97.38 102 ILE A CA 1
ATOM 803 C C . ILE A 1 102 ? 8.875 21.656 17.047 1 97.38 102 ILE A C 1
ATOM 805 O O . ILE A 1 102 ? 7.863 21.047 17.375 1 97.38 102 ILE A O 1
ATOM 809 N N . GLN A 1 103 ? 8.938 22.828 16.406 1 97.12 103 GLN A N 1
ATOM 810 C CA . GLN A 1 103 ? 7.688 23.453 16 1 97.12 103 GLN A CA 1
ATOM 811 C C . GLN A 1 103 ? 7.801 24.031 14.594 1 97.12 103 GLN A C 1
ATOM 813 O O . GLN A 1 103 ? 8.898 24.328 14.125 1 97.12 103 GLN A O 1
ATOM 818 N N . LEU A 1 104 ? 6.625 24.141 13.984 1 96.5 104 LEU A N 1
ATOM 819 C CA . LEU A 1 104 ? 6.59 24.797 12.688 1 96.5 104 LEU A CA 1
ATOM 820 C C . LEU A 1 104 ? 6.734 26.312 12.852 1 96.5 104 LEU A C 1
ATOM 822 O O . LEU A 1 104 ? 6.203 26.891 13.805 1 96.5 104 LEU A O 1
ATOM 826 N N . THR A 1 105 ? 7.449 26.953 11.883 1 96.12 105 THR A N 1
ATOM 827 C CA . THR A 1 105 ? 7.391 28.406 11.797 1 96.12 105 THR A CA 1
ATOM 828 C C . THR A 1 105 ? 6.027 28.859 11.289 1 96.12 105 THR A C 1
ATOM 830 O O . THR A 1 105 ? 5.242 28.062 10.789 1 96.12 105 THR A O 1
ATOM 833 N N . GLU A 1 106 ? 5.766 30.172 11.492 1 93.5 106 GLU A N 1
ATOM 834 C CA . GLU A 1 106 ? 4.5 30.719 11.008 1 93.5 106 GLU A CA 1
ATOM 835 C C . GLU A 1 106 ? 4.359 30.516 9.5 1 93.5 106 GLU A C 1
ATOM 837 O O . GLU A 1 106 ? 3.287 30.156 9.016 1 93.5 106 GLU A O 1
ATOM 842 N N . MET A 1 107 ? 5.438 30.734 8.859 1 90.5 107 MET A N 1
ATOM 843 C CA . MET A 1 107 ? 5.457 30.547 7.41 1 90.5 107 MET A CA 1
ATOM 844 C C . MET A 1 107 ? 5.152 29.094 7.043 1 90.5 107 MET A C 1
ATOM 846 O O . MET A 1 107 ? 4.367 28.828 6.133 1 90.5 107 MET A O 1
ATOM 850 N N . ALA A 1 108 ? 5.699 28.172 7.75 1 91.44 108 ALA A N 1
ATOM 851 C CA . ALA A 1 108 ? 5.492 26.75 7.504 1 91.44 108 ALA A CA 1
ATOM 852 C C . ALA A 1 108 ? 4.051 26.344 7.801 1 91.44 108 ALA A C 1
ATOM 854 O O . ALA A 1 108 ? 3.467 25.531 7.09 1 91.44 108 ALA A O 1
ATOM 855 N N . GLN A 1 109 ? 3.543 26.953 8.805 1 91.81 109 GLN A N 1
ATOM 856 C CA . GLN A 1 109 ? 2.17 26.641 9.195 1 91.81 109 GLN A CA 1
ATOM 857 C C . GLN A 1 109 ? 1.192 27 8.078 1 91.81 109 GLN A C 1
ATOM 859 O O . GLN A 1 109 ? 0.29 26.219 7.762 1 91.81 109 GLN A O 1
ATOM 864 N N . VAL A 1 110 ? 1.365 28.141 7.555 1 88.31 110 VAL A N 1
ATOM 865 C CA . VAL A 1 110 ? 0.503 28.594 6.469 1 88.31 110 VAL A CA 1
ATOM 866 C C . VAL A 1 110 ? 0.614 27.641 5.281 1 88.31 110 VAL A C 1
ATOM 868 O O . VAL A 1 110 ? -0.397 27.266 4.688 1 88.31 110 VAL A O 1
ATOM 871 N N . GLN A 1 111 ? 1.781 27.188 5.012 1 84.25 111 GLN A N 1
ATOM 872 C CA . GLN A 1 111 ? 2.012 26.297 3.881 1 84.25 111 GLN A CA 1
ATOM 873 C C . GLN A 1 111 ? 1.402 24.922 4.133 1 84.25 111 GLN A C 1
ATOM 875 O O . GLN A 1 111 ? 0.814 24.328 3.23 1 84.25 111 GLN A O 1
ATOM 880 N N . ILE A 1 112 ? 1.531 24.469 5.32 1 87.94 112 ILE A N 1
ATOM 881 C CA . ILE A 1 112 ? 1.029 23.156 5.672 1 87.94 112 ILE A CA 1
ATOM 882 C C . ILE A 1 112 ? -0.498 23.156 5.637 1 87.94 112 ILE A C 1
ATOM 884 O O . ILE A 1 112 ? -1.116 22.156 5.246 1 87.94 112 ILE A O 1
ATOM 888 N N . GLN A 1 113 ? -1.029 24.266 6.02 1 87.56 113 GLN A N 1
ATOM 889 C CA . GLN A 1 113 ? -2.482 24.375 5.938 1 87.56 113 GLN A CA 1
ATOM 890 C C . GLN A 1 113 ? -2.965 24.234 4.496 1 87.56 113 GLN A C 1
ATOM 892 O O . GLN A 1 113 ? -3.992 23.594 4.238 1 87.56 113 GLN A O 1
ATOM 897 N N . LYS A 1 114 ? -2.238 24.828 3.611 1 84.75 114 LYS A N 1
ATOM 898 C CA . LYS A 1 114 ? -2.557 24.672 2.195 1 84.75 114 LYS A CA 1
ATOM 899 C C . LYS A 1 114 ? -2.438 23.219 1.754 1 84.75 114 LYS A C 1
ATOM 901 O O . LYS A 1 114 ? -3.268 22.719 0.987 1 84.75 114 LYS A O 1
ATOM 906 N N . VAL A 1 115 ? -1.455 22.594 2.23 1 84.12 115 VAL A N 1
ATOM 907 C CA . VAL A 1 115 ? -1.242 21.188 1.911 1 84.12 115 VAL A CA 1
ATOM 908 C C . VAL A 1 115 ? -2.42 20.359 2.418 1 84.12 115 VAL A C 1
ATOM 910 O O . VAL A 1 115 ? -2.922 19.469 1.711 1 84.12 115 VAL A O 1
ATOM 913 N N . HIS A 1 116 ? -2.844 20.641 3.605 1 86.06 116 HIS A N 1
ATOM 914 C CA . HIS A 1 116 ? -3.975 19.938 4.184 1 86.06 116 HIS A CA 1
ATOM 915 C C . HIS A 1 116 ? -5.227 20.094 3.326 1 86.06 116 HIS A C 1
ATOM 917 O O . HIS A 1 116 ? -5.969 19.125 3.119 1 86.06 116 HIS A O 1
ATOM 923 N N . CYS A 1 117 ? -5.406 21.297 2.877 1 88 117 CYS A N 1
ATOM 924 C CA . CYS A 1 117 ? -6.566 21.562 2.031 1 88 117 CYS A CA 1
ATOM 925 C C . CYS A 1 117 ? -6.492 20.766 0.739 1 88 117 CYS A C 1
ATOM 927 O O . CYS A 1 117 ? -7.484 20.172 0.316 1 88 117 CYS A O 1
ATOM 929 N N . LEU A 1 118 ? -5.285 20.719 0.196 1 85.12 118 LEU A N 1
ATOM 930 C CA . LEU A 1 118 ? -5.082 19.969 -1.04 1 85.12 118 LEU A CA 1
ATOM 931 C C . LEU A 1 118 ? -5.281 18.469 -0.811 1 85.12 118 LEU A C 1
ATOM 933 O O . LEU A 1 118 ? -5.867 17.781 -1.648 1 85.12 118 LEU A O 1
ATOM 937 N N . GLN A 1 119 ? -4.797 18.016 0.264 1 87.25 119 GLN A N 1
ATOM 938 C CA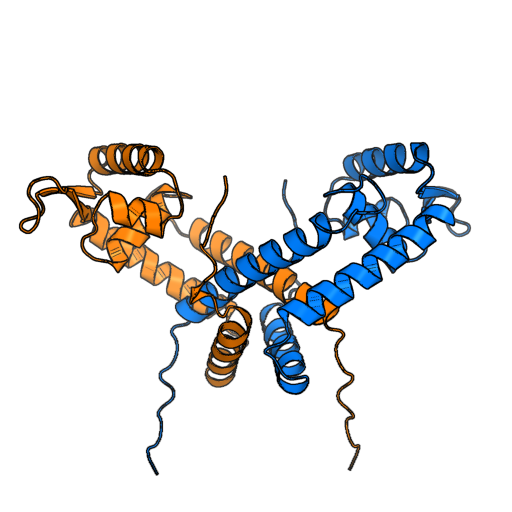 . GLN A 1 119 ? -4.961 16.609 0.612 1 87.25 119 GLN A CA 1
ATOM 939 C C . GLN A 1 119 ? -6.438 16.25 0.757 1 87.25 119 GLN A C 1
ATOM 941 O O . GLN A 1 119 ? -6.875 15.203 0.268 1 87.25 119 GLN A O 1
ATOM 946 N N . GLU A 1 120 ? -7.133 17.109 1.393 1 89.75 120 GLU A N 1
ATOM 947 C CA . GLU A 1 120 ? -8.562 16.875 1.592 1 89.75 120 GLU A CA 1
ATOM 948 C C . GLU A 1 120 ? -9.305 16.844 0.261 1 89.75 120 GLU A C 1
ATOM 950 O O . GLU A 1 120 ? -10.164 15.992 0.035 1 89.75 120 GLU A O 1
ATOM 955 N N . GLU A 1 121 ? -8.953 17.766 -0.549 1 89 121 GLU A N 1
ATOM 956 C CA . GLU A 1 121 ? -9.578 17.812 -1.868 1 89 121 GLU A CA 1
ATOM 957 C C . GLU A 1 121 ? -9.273 16.547 -2.672 1 89 121 GLU A C 1
ATOM 959 O O . GLU A 1 121 ? -10.156 15.984 -3.314 1 89 121 GLU A O 1
ATOM 964 N N . ALA A 1 122 ? -8.023 16.172 -2.65 1 89.06 122 ALA A N 1
ATOM 965 C CA . ALA A 1 122 ? -7.613 14.953 -3.354 1 89.06 122 ALA A CA 1
ATOM 966 C C . ALA A 1 122 ? -8.344 13.727 -2.814 1 89.06 122 ALA A C 1
ATOM 968 O O . ALA A 1 122 ? -8.805 12.883 -3.586 1 89.06 122 ALA A O 1
ATOM 969 N N . ALA A 1 123 ? -8.438 13.648 -1.495 1 92 123 ALA A N 1
ATOM 970 C CA . ALA A 1 123 ? -9.125 12.539 -0.849 1 92 123 ALA A CA 1
ATOM 971 C C . ALA A 1 123 ? -10.594 12.484 -1.259 1 92 123 ALA A C 1
ATOM 973 O O . ALA A 1 123 ? -11.117 11.422 -1.593 1 92 123 ALA A O 1
ATOM 974 N N . GLU A 1 124 ? -11.203 13.625 -1.289 1 91.69 124 GLU A N 1
ATOM 975 C CA . GLU A 1 124 ? -12.609 13.703 -1.667 1 91.69 124 GLU A CA 1
ATOM 976 C C . GLU A 1 124 ? -12.828 13.234 -3.104 1 91.69 124 GLU A C 1
ATOM 978 O O . GLU A 1 124 ? -13.781 12.508 -3.389 1 91.69 124 GLU A O 1
ATOM 983 N N . ALA A 1 125 ? -11.914 13.625 -3.941 1 90.25 125 ALA A N 1
ATOM 984 C CA . ALA A 1 125 ? -12.016 13.242 -5.348 1 90.25 125 ALA A CA 1
ATOM 985 C C . ALA A 1 125 ? -11.906 11.727 -5.508 1 90.25 125 ALA A C 1
ATOM 987 O O . ALA A 1 125 ? -12.625 11.125 -6.309 1 90.25 125 ALA A O 1
ATOM 988 N N . LEU A 1 126 ? -11.039 11.102 -4.766 1 91.5 126 LEU A N 1
ATOM 989 C CA . LEU A 1 126 ? -10.766 9.672 -4.879 1 91.5 126 LEU A CA 1
ATOM 990 C C . LEU A 1 126 ? -11.898 8.852 -4.27 1 91.5 126 LEU A C 1
ATOM 992 O O . LEU A 1 126 ? -12.07 7.676 -4.605 1 91.5 126 LEU A O 1
ATOM 996 N N . LEU A 1 127 ? -12.648 9.438 -3.363 1 93.31 127 LEU A N 1
ATOM 997 C CA . LEU A 1 127 ? -13.695 8.703 -2.66 1 93.31 127 LEU A CA 1
ATOM 998 C C . LEU A 1 127 ? -15.07 9.047 -3.219 1 93.31 127 LEU A C 1
ATOM 1000 O O . LEU A 1 127 ? -16.094 8.703 -2.623 1 93.31 127 LEU A O 1
ATOM 1004 N N . THR A 1 128 ? -15.078 9.727 -4.336 1 90.88 128 THR A N 1
ATOM 1005 C CA . THR A 1 128 ? -16.297 10.289 -4.887 1 90.88 128 THR A CA 1
ATOM 1006 C C . THR A 1 128 ? -17.359 9.203 -5.094 1 90.88 128 THR A C 1
ATOM 1008 O O . THR A 1 128 ? -18.562 9.469 -4.996 1 90.88 128 THR A O 1
ATOM 1011 N N . ASN A 1 129 ? -16.969 7.941 -5.285 1 91.69 129 ASN A N 1
ATOM 1012 C CA . ASN A 1 129 ? -17.906 6.855 -5.594 1 91.69 129 ASN A CA 1
ATOM 1013 C C . ASN A 1 129 ? -18.391 6.168 -4.328 1 91.69 129 ASN A C 1
ATOM 1015 O O . ASN A 1 129 ? -19.188 5.219 -4.398 1 91.69 129 ASN A O 1
ATOM 1019 N N . LEU A 1 130 ? -17.984 6.602 -3.234 1 93.62 130 LEU A N 1
ATOM 1020 C CA . LEU A 1 130 ? -18.469 6.07 -1.966 1 93.62 130 LEU A CA 1
ATOM 1021 C C . LEU A 1 130 ? -19.328 7.098 -1.235 1 93.62 130 LEU A C 1
ATOM 1023 O O . LEU A 1 130 ? -18.922 8.25 -1.084 1 93.62 130 LEU A O 1
ATOM 1027 N N . SER A 1 131 ? -20.5 6.652 -0.8 1 94 131 SER A N 1
ATOM 1028 C CA . SER A 1 131 ? -21.312 7.504 0.061 1 94 131 SER A CA 1
ATOM 1029 C C . SER A 1 131 ? -20.672 7.695 1.427 1 94 131 SER A C 1
ATOM 1031 O O . SER A 1 131 ? -19.703 7 1.767 1 94 131 SER A O 1
ATOM 1033 N N . GLU A 1 132 ? -21.172 8.656 2.16 1 93.06 132 GLU A N 1
ATOM 1034 C CA . GLU A 1 132 ? -20.656 8.883 3.512 1 93.06 132 GLU A CA 1
ATOM 1035 C C . GLU A 1 132 ? -20.812 7.629 4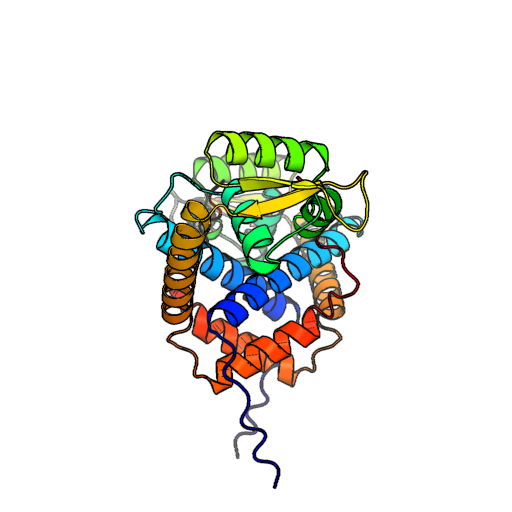.371 1 93.06 132 GLU A C 1
ATOM 1037 O O . GLU A 1 132 ? -19.922 7.309 5.164 1 93.06 132 GLU A O 1
ATOM 1042 N N . GLU A 1 133 ? -21.891 6.945 4.156 1 94.75 133 GLU A N 1
ATOM 1043 C CA . GLU A 1 133 ? -22.125 5.711 4.895 1 94.75 133 GLU A CA 1
ATOM 1044 C C . GLU A 1 133 ? -21.109 4.637 4.52 1 94.75 133 GLU A C 1
ATOM 1046 O O . GLU A 1 133 ? -20.578 3.941 5.391 1 94.75 133 GLU A O 1
ATOM 1051 N N . GLN A 1 134 ? -20.828 4.5 3.27 1 94.44 134 GLN A N 1
ATOM 1052 C CA . GLN A 1 134 ? -19.859 3.523 2.781 1 94.44 134 GLN A CA 1
ATOM 1053 C C . GLN A 1 134 ? -18.453 3.855 3.264 1 94.44 134 GLN A C 1
ATOM 1055 O O . GLN A 1 134 ? -17.672 2.955 3.57 1 94.44 134 GLN A O 1
ATOM 1060 N N . ARG A 1 135 ? -18.172 5.117 3.332 1 95.25 135 ARG A N 1
ATOM 1061 C CA . ARG A 1 135 ? -16.875 5.547 3.848 1 95.25 135 ARG A CA 1
ATOM 1062 C C . ARG A 1 135 ? -16.719 5.16 5.316 1 95.25 135 ARG A C 1
ATOM 1064 O O . ARG A 1 135 ? -15.664 4.648 5.715 1 95.25 135 ARG A O 1
ATOM 1071 N N . ASN A 1 136 ? -17.734 5.375 6.051 1 94.81 136 ASN A N 1
ATOM 1072 C CA . ASN A 1 136 ? -17.703 5.012 7.461 1 94.81 136 ASN A CA 1
ATOM 1073 C C . ASN A 1 136 ? -17.594 3.5 7.648 1 94.81 136 ASN A C 1
ATOM 1075 O O . ASN A 1 136 ? -16.859 3.033 8.523 1 94.81 136 ASN A O 1
ATOM 1079 N N . GLU A 1 137 ? -18.281 2.785 6.832 1 94.69 137 GLU A N 1
ATOM 1080 C CA . GLU A 1 137 ? -18.172 1.33 6.863 1 94.69 137 GLU A CA 1
ATOM 1081 C C . GLU A 1 137 ? -16.766 0.867 6.539 1 94.69 137 GLU A C 1
ATOM 1083 O O . GLU A 1 137 ? -16.234 -0.037 7.188 1 94.69 137 GLU A O 1
ATOM 1088 N N . LEU A 1 138 ? -16.203 1.467 5.562 1 95.19 138 LEU A N 1
ATOM 1089 C CA . LEU A 1 138 ? -14.852 1.118 5.156 1 95.19 138 LEU A CA 1
ATOM 1090 C C . LEU A 1 138 ? -13.867 1.348 6.301 1 95.19 138 LEU A C 1
ATOM 1092 O O . LEU A 1 138 ? -13.062 0.467 6.621 1 95.19 138 LEU A O 1
ATOM 1096 N N . ILE A 1 139 ? -13.922 2.451 6.918 1 93.19 139 ILE A N 1
ATOM 1097 C CA . ILE A 1 139 ?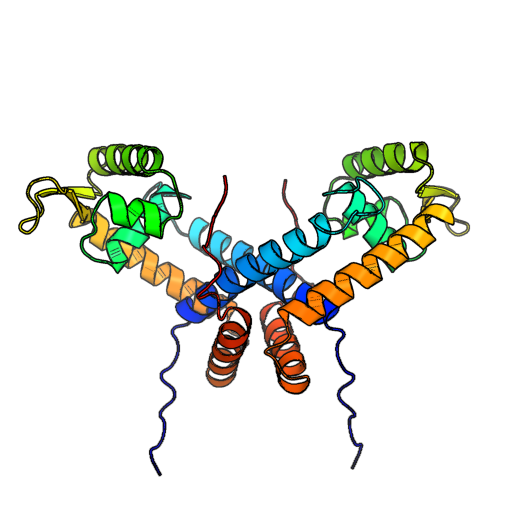 -13.016 2.775 8.016 1 93.19 139 ILE A CA 1
ATOM 1098 C C . ILE A 1 139 ? -13.203 1.773 9.148 1 93.19 139 ILE A C 1
ATOM 1100 O O . ILE A 1 139 ? -12.234 1.334 9.766 1 93.19 139 ILE A O 1
ATOM 1104 N N . GLU A 1 140 ? -14.398 1.407 9.43 1 92.44 140 GLU A N 1
ATOM 1105 C CA . GLU A 1 140 ? -14.672 0.447 10.492 1 92.44 140 GLU A CA 1
ATOM 1106 C C . GLU A 1 140 ? -14.078 -0.92 10.172 1 92.44 140 GLU A C 1
ATOM 1108 O O . GLU A 1 140 ? -13.453 -1.546 11.031 1 92.44 140 GLU A O 1
ATOM 1113 N N . LEU A 1 141 ? -14.312 -1.378 9 1 93.88 141 LEU A N 1
ATOM 1114 C CA . LEU A 1 141 ? -13.773 -2.666 8.578 1 93.88 141 LEU A CA 1
ATOM 1115 C C . LEU A 1 141 ? -12.25 -2.662 8.633 1 93.88 141 LEU A C 1
ATOM 1117 O O . LEU A 1 141 ? -11.641 -3.625 9.109 1 93.88 141 LEU A O 1
ATOM 1121 N N . LEU A 1 142 ? -11.633 -1.555 8.133 1 94.38 142 LEU A N 1
ATOM 1122 C CA . LEU A 1 142 ? -10.18 -1.424 8.172 1 94.38 142 LEU A CA 1
ATOM 1123 C C . LEU A 1 142 ? -9.672 -1.406 9.609 1 94.38 142 LEU A C 1
ATOM 1125 O O . LEU A 1 142 ? -8.617 -1.98 9.906 1 94.38 142 LEU A O 1
ATOM 1129 N N . GLY A 1 143 ? -10.414 -0.746 10.461 1 89.56 143 GLY A N 1
ATOM 1130 C CA . GLY A 1 143 ? -10.062 -0.722 11.875 1 89.56 143 GLY A CA 1
ATOM 1131 C C . GLY A 1 143 ? -10.047 -2.1 12.508 1 89.56 143 GLY A C 1
ATOM 1132 O O . GLY A 1 143 ? -9.188 -2.395 13.344 1 89.56 143 GLY A O 1
ATOM 1133 N N . ASN A 1 144 ? -10.922 -2.949 12.109 1 88.94 144 ASN A N 1
ATOM 1134 C CA . ASN A 1 144 ? -11 -4.312 12.617 1 88.94 144 ASN A CA 1
ATOM 1135 C C . ASN A 1 144 ? -9.852 -5.176 12.102 1 88.94 144 ASN A C 1
ATOM 1137 O O . ASN A 1 144 ? -9.484 -6.168 12.734 1 88.94 144 ASN A O 1
ATOM 1141 N N . LEU A 1 145 ? -9.375 -4.879 10.875 1 87.62 145 LEU A N 1
ATOM 1142 C CA . LEU A 1 145 ? -8.258 -5.613 10.281 1 87.62 145 LEU A CA 1
ATOM 1143 C C . LEU A 1 145 ? -6.945 -5.262 10.969 1 87.62 145 LEU A C 1
ATOM 1145 O O . LEU A 1 145 ? -6.066 -6.113 11.117 1 87.62 145 LEU A O 1
ATOM 1149 N N . ALA A 1 146 ? -6.727 -3.871 11.086 1 69.25 146 ALA A N 1
ATOM 1150 C CA . ALA A 1 146 ? -5.457 -3.391 11.633 1 69.25 146 ALA A CA 1
ATOM 1151 C C . ALA A 1 146 ? -5.477 -3.4 13.156 1 69.25 146 ALA A C 1
ATOM 1153 O O . ALA A 1 146 ? -4.535 -2.932 13.797 1 69.25 146 ALA A O 1
ATOM 1154 N N . ASN A 1 147 ? -6.574 -3.65 13.891 1 54.88 147 ASN A N 1
ATOM 1155 C CA . ASN A 1 147 ? -6.18 -3.684 15.297 1 54.88 147 ASN A CA 1
ATOM 1156 C C . ASN A 1 147 ? -4.68 -3.932 15.445 1 54.88 147 ASN A C 1
ATOM 1158 O O . ASN A 1 147 ? -4.258 -5.059 15.711 1 54.88 147 ASN A O 1
ATOM 1162 N N . TYR A 1 148 ? -3.98 -3.266 14.594 1 46.75 148 TYR A N 1
ATOM 1163 C CA . TYR A 1 148 ? -2.621 -2.762 14.43 1 46.75 148 TYR A CA 1
ATOM 1164 C C . TYR A 1 148 ? -1.961 -2.518 15.781 1 46.75 148 TYR A C 1
ATOM 1166 O O . TYR A 1 148 ? -0.77 -2.203 15.852 1 46.75 148 TYR A O 1
ATOM 1174 N N . GLN A 1 149 ? -2.775 -2.068 16.609 1 41.28 149 GLN A N 1
ATOM 1175 C CA . GLN A 1 149 ? -2.199 -1.708 17.906 1 41.28 149 GLN A CA 1
ATOM 1176 C C . GLN A 1 149 ? -0.944 -2.527 18.188 1 41.28 149 GLN A C 1
ATOM 1178 O O . GLN A 1 149 ? -0.059 -2.078 18.922 1 41.28 149 GLN A O 1
ATOM 1183 N N . ASN A 1 150 ? -0.897 -3.664 17.781 1 40.12 150 ASN A N 1
ATOM 1184 C CA . ASN A 1 150 ? 0.296 -4.402 18.172 1 40.12 150 ASN A CA 1
ATOM 1185 C C . ASN A 1 150 ? 1.365 -4.371 17.094 1 40.12 150 ASN A C 1
ATOM 1187 O O . ASN A 1 150 ? 2.377 -5.066 17.188 1 40.12 150 ASN A O 1
ATOM 1191 N N . VAL A 1 151 ? 1.088 -3.98 15.812 1 37.25 151 VAL A N 1
ATOM 1192 C CA . VAL A 1 151 ? 2.182 -4.129 14.852 1 37.25 151 VAL A CA 1
ATOM 1193 C C . VAL A 1 151 ? 2.936 -2.809 14.719 1 37.25 151 VAL A C 1
ATOM 1195 O O . VAL A 1 151 ? 2.328 -1.762 14.484 1 37.25 151 VAL A O 1
ATOM 1198 N N . PRO A 1 152 ? 4.109 -2.641 15.195 1 35.25 152 PRO A N 1
ATOM 1199 C CA . PRO A 1 152 ? 4.941 -1.443 15.07 1 35.25 152 PRO A CA 1
ATOM 1200 C C . PRO A 1 152 ? 5.191 -1.048 13.609 1 35.25 152 PRO A C 1
ATOM 1202 O O . PRO A 1 152 ? 5.234 -1.911 12.734 1 35.25 152 PRO A O 1
ATOM 1205 N N . CYS A 1 153 ? 4.574 -0.015 13.055 1 36.34 153 CYS A N 1
ATOM 1206 C CA . CYS A 1 153 ? 4.855 0.573 11.75 1 36.34 153 CYS A CA 1
ATOM 1207 C C . CYS A 1 153 ? 6.348 0.523 11.438 1 36.34 153 CYS A C 1
ATOM 1209 O O . CYS A 1 153 ? 7.137 1.264 12.031 1 36.34 153 CYS A O 1
ATOM 1211 N N . SER A 1 154 ? 7.039 -0.529 11.398 1 30.06 154 SER A N 1
ATOM 1212 C CA . SER A 1 154 ? 8.469 -0.398 11.133 1 30.06 154 SER A CA 1
ATOM 1213 C C . SER A 1 154 ? 8.734 -0.113 9.664 1 30.06 154 SER A C 1
ATOM 1215 O O . SER A 1 154 ? 8.352 -0.899 8.789 1 30.06 154 SER A O 1
ATOM 1217 N N . PHE A 1 155 ? 8.352 1.018 9.109 1 31.58 155 PHE A N 1
ATOM 1218 C CA . PHE A 1 155 ? 8.938 1.413 7.836 1 31.58 155 PHE A CA 1
ATOM 1219 C C . PHE A 1 155 ? 10.398 0.971 7.746 1 31.58 155 PHE A C 1
ATOM 1221 O O . PHE A 1 155 ? 11.281 1.609 8.32 1 31.58 155 PHE A O 1
ATOM 1228 N N . GLU A 1 156 ? 10.781 -0.263 7.832 1 25.48 156 GLU A N 1
ATOM 1229 C CA . GLU A 1 156 ? 12.195 -0.537 7.598 1 25.48 156 GLU A CA 1
ATOM 1230 C C . GLU A 1 156 ? 12.633 -0.042 6.223 1 25.48 156 GLU A C 1
ATOM 1232 O O . GLU A 1 156 ? 11.961 -0.304 5.219 1 25.48 156 GLU A O 1
ATOM 1237 N N . GLU A 1 157 ? 13.352 1.123 6.023 1 24.19 157 GLU A N 1
ATOM 1238 C CA . GLU A 1 157 ? 14.352 1.392 4.992 1 24.19 157 GLU A CA 1
ATOM 1239 C C . GLU A 1 157 ? 15.125 0.127 4.633 1 24.19 157 GLU A C 1
ATOM 1241 O O . GLU A 1 157 ? 15.469 -0.67 5.508 1 24.19 157 GLU A O 1
ATOM 1246 N N . MET B 1 1 ? -33.5 7.422 21.766 1 24.86 1 MET B N 1
ATOM 1247 C CA . MET B 1 1 ? -33.25 7.031 20.391 1 24.86 1 MET B CA 1
ATOM 1248 C C . MET B 1 1 ? -31.953 7.672 19.891 1 24.86 1 MET B C 1
ATOM 1250 O O . MET B 1 1 ? -31.953 8.836 19.469 1 24.86 1 MET B O 1
ATOM 1254 N N . THR B 1 2 ? -30.891 7.711 20.719 1 30.72 2 THR B N 1
ATOM 1255 C CA . THR B 1 2 ? -29.672 8.5 20.609 1 30.72 2 THR B CA 1
ATOM 1256 C C . THR B 1 2 ? -29.109 8.453 19.203 1 30.72 2 THR B C 1
ATOM 1258 O O . THR B 1 2 ? -28.922 7.371 18.641 1 30.72 2 THR B O 1
ATOM 1261 N N . ASN B 1 3 ? -29.703 9.219 18.266 1 31.58 3 ASN B N 1
ATOM 1262 C CA . ASN B 1 3 ? -29.422 9.562 16.875 1 31.58 3 ASN B CA 1
ATOM 1263 C C . ASN B 1 3 ? -27.922 9.523 16.578 1 31.58 3 ASN B C 1
ATOM 1265 O O . ASN B 1 3 ? -27.188 10.438 16.953 1 31.58 3 ASN B O 1
ATOM 1269 N N . HIS B 1 4 ? -27.172 8.445 16.953 1 35.19 4 HIS B N 1
ATOM 1270 C CA . HIS B 1 4 ? -25.734 8.281 16.828 1 35.19 4 HIS B CA 1
ATOM 1271 C C . HIS B 1 4 ? -25.203 8.961 15.578 1 35.19 4 HIS B C 1
ATOM 1273 O O . HIS B 1 4 ? -25.359 8.438 14.469 1 35.19 4 HIS B O 1
ATOM 1279 N N . HIS B 1 5 ? -25.484 10.156 15.25 1 39.69 5 HIS B N 1
ATOM 1280 C CA . HIS B 1 5 ? -25.094 11.148 14.25 1 39.69 5 HIS B CA 1
ATOM 1281 C C . HIS B 1 5 ? -23.672 10.906 13.75 1 39.69 5 HIS B C 1
ATOM 1283 O O . HIS B 1 5 ? -22.703 11.148 14.477 1 39.69 5 HIS B O 1
ATOM 1289 N N . SER B 1 6 ? -23.25 9.633 13.211 1 47.12 6 SER B N 1
ATOM 1290 C CA . SER B 1 6 ? -22.031 8.961 12.773 1 47.12 6 SER B CA 1
ATOM 1291 C C . SER B 1 6 ? -21.047 9.945 12.141 1 47.12 6 SER B C 1
ATOM 1293 O O . SER B 1 6 ? -21.359 10.602 11.156 1 47.12 6 SER B O 1
ATOM 1295 N N . ALA B 1 7 ? -20.406 10.789 12.914 1 56.66 7 ALA B N 1
ATOM 1296 C CA . ALA B 1 7 ? -19.453 11.844 12.562 1 56.66 7 ALA B CA 1
ATOM 1297 C C . ALA B 1 7 ? -18.703 11.5 11.289 1 56.66 7 ALA B C 1
ATOM 1299 O O . ALA B 1 7 ? -18.375 10.336 11.039 1 56.66 7 ALA B O 1
ATOM 1300 N N . LYS B 1 8 ? -19 12.227 10.25 1 70.62 8 LYS B N 1
ATOM 1301 C CA . LYS B 1 8 ? -18.375 12.148 8.93 1 70.62 8 LYS B CA 1
ATOM 1302 C C . LYS B 1 8 ? -16.859 12.078 9.039 1 70.62 8 LYS B C 1
ATOM 1304 O O . LYS B 1 8 ? -16.234 12.945 9.648 1 70.62 8 LYS B O 1
ATOM 1309 N N . SER B 1 9 ? -16.375 10.797 8.883 1 74.56 9 SER B N 1
ATOM 1310 C CA . SER B 1 9 ? -14.914 10.742 8.805 1 74.56 9 SER B CA 1
ATOM 1311 C C . SER B 1 9 ? -14.383 11.562 7.629 1 74.56 9 SER B C 1
ATOM 1313 O O . SER B 1 9 ? -14.852 11.398 6.5 1 74.56 9 SER B O 1
ATOM 1315 N N . PRO B 1 10 ? -13.617 12.539 8.031 1 87.69 10 PRO B N 1
ATOM 1316 C CA . PRO B 1 10 ? -13.008 13.25 6.902 1 87.69 10 PRO B CA 1
ATOM 1317 C C . PRO B 1 10 ? -12.438 12.305 5.852 1 87.69 10 PRO B C 1
ATOM 1319 O O . PRO B 1 10 ? -11.992 11.203 6.184 1 87.69 10 PRO B O 1
ATOM 1322 N N . ALA B 1 11 ? -12.57 12.734 4.617 1 92.69 11 ALA B N 1
ATOM 1323 C CA . ALA B 1 11 ? -12.086 11.93 3.5 1 92.69 11 ALA B CA 1
ATOM 1324 C C . ALA B 1 11 ? -10.617 11.547 3.701 1 92.69 11 ALA B C 1
ATOM 1326 O O . ALA B 1 11 ? -10.227 10.406 3.426 1 92.69 11 ALA B O 1
ATOM 1327 N N . ILE B 1 12 ? -9.922 12.445 4.289 1 90.25 12 ILE B N 1
ATOM 1328 C CA . ILE B 1 12 ? -8.484 12.227 4.465 1 90.25 12 ILE B CA 1
ATOM 1329 C C . ILE B 1 12 ? -8.258 11.094 5.465 1 90.25 12 ILE B C 1
ATOM 1331 O O . ILE B 1 12 ? -7.285 10.344 5.348 1 90.25 12 ILE B O 1
ATOM 1335 N N . ASP B 1 13 ? -9.125 10.969 6.391 1 90.12 13 ASP B N 1
ATOM 1336 C CA . ASP B 1 13 ? -9 9.898 7.375 1 90.12 13 ASP B CA 1
ATOM 1337 C C . ASP B 1 13 ? -9.219 8.531 6.734 1 90.12 13 ASP B C 1
ATOM 1339 O O . ASP B 1 13 ? -8.547 7.555 7.086 1 90.12 13 ASP B O 1
ATOM 1343 N N . VAL B 1 14 ? -10.125 8.508 5.84 1 93.06 14 VAL B N 1
ATOM 1344 C CA . VAL B 1 14 ? -10.422 7.266 5.137 1 93.06 14 VAL B CA 1
ATOM 1345 C C . VAL B 1 14 ? -9.219 6.844 4.301 1 93.06 14 VAL B C 1
ATOM 1347 O O . VAL B 1 14 ? -8.812 5.68 4.332 1 93.06 14 VAL B O 1
ATOM 1350 N N . ILE B 1 15 ? -8.609 7.77 3.633 1 91.75 15 ILE B N 1
ATOM 1351 C CA . ILE B 1 15 ? -7.457 7.512 2.779 1 91.75 15 ILE B CA 1
ATOM 1352 C C . ILE B 1 15 ? -6.281 7.039 3.631 1 91.75 15 ILE B C 1
ATOM 1354 O O . ILE B 1 15 ? -5.629 6.043 3.305 1 91.75 15 ILE B O 1
ATOM 1358 N N . HIS B 1 16 ? -6.125 7.707 4.719 1 87.69 16 HIS B N 1
ATOM 1359 C CA . HIS B 1 16 ? -5.023 7.34 5.602 1 87.69 16 HIS B CA 1
ATOM 1360 C C . HIS B 1 16 ? -5.234 5.949 6.195 1 87.69 16 HIS B C 1
ATOM 1362 O O . HIS B 1 16 ? -4.293 5.156 6.273 1 87.69 16 HIS B O 1
ATOM 1368 N N . ALA B 1 17 ? -6.418 5.664 6.602 1 89.69 17 ALA B N 1
ATOM 1369 C CA . ALA B 1 17 ? -6.734 4.348 7.148 1 89.69 17 ALA B CA 1
ATOM 1370 C C . ALA B 1 17 ? -6.492 3.252 6.113 1 89.69 17 ALA B C 1
ATOM 1372 O O . ALA B 1 17 ? -5.93 2.201 6.43 1 89.69 17 ALA B O 1
ATOM 1373 N N . LEU B 1 18 ? -6.902 3.469 4.926 1 93.19 18 LEU B N 1
ATOM 1374 C CA . LEU B 1 18 ? -6.738 2.5 3.848 1 93.19 18 LEU B CA 1
ATOM 1375 C C . LEU B 1 18 ? -5.262 2.229 3.578 1 93.19 18 LEU B C 1
ATOM 1377 O O . LEU B 1 18 ? -4.836 1.072 3.539 1 93.19 18 LEU B O 1
ATOM 1381 N N . ILE B 1 19 ? -4.523 3.285 3.482 1 88.12 19 ILE B N 1
ATOM 1382 C CA . ILE B 1 19 ? -3.107 3.172 3.146 1 88.12 19 ILE B CA 1
ATOM 1383 C C . ILE B 1 19 ? -2.355 2.514 4.301 1 88.12 19 ILE B C 1
ATOM 1385 O O . ILE B 1 19 ? -1.595 1.564 4.094 1 88.12 19 ILE B O 1
ATOM 1389 N N . LYS B 1 20 ? -2.59 2.941 5.492 1 85.81 20 LYS B N 1
ATOM 1390 C CA . LYS B 1 20 ? -1.909 2.406 6.664 1 85.81 20 LYS B CA 1
ATOM 1391 C C . LYS B 1 20 ? -2.242 0.93 6.867 1 85.81 20 LYS B C 1
ATOM 1393 O O . LYS B 1 20 ? -1.349 0.113 7.102 1 85.81 20 LYS B O 1
ATOM 1398 N N . THR B 1 21 ? -3.471 0.599 6.828 1 91.38 21 THR B N 1
ATOM 1399 C CA . THR B 1 21 ? -3.906 -0.778 7.031 1 91.38 21 THR B CA 1
ATOM 1400 C C . THR B 1 21 ? -3.354 -1.689 5.941 1 91.38 21 THR B C 1
ATOM 1402 O O . THR B 1 21 ? -2.883 -2.793 6.223 1 91.38 21 THR B O 1
ATOM 1405 N N . SER B 1 22 ? -3.424 -1.214 4.738 1 92 22 SER B N 1
ATOM 1406 C CA . SER B 1 22 ? -2.924 -2.031 3.639 1 92 22 SER B CA 1
ATOM 1407 C C . SER B 1 22 ? -1.425 -2.279 3.77 1 92 22 SER B C 1
ATOM 1409 O O . SER B 1 22 ? -0.945 -3.379 3.484 1 92 22 SER B O 1
ATOM 1411 N N . HIS B 1 23 ? -0.704 -1.318 4.16 1 85.88 23 HIS B N 1
ATOM 1412 C CA . HIS B 1 23 ? 0.726 -1.488 4.387 1 85.88 23 HIS B CA 1
ATOM 1413 C C . HIS B 1 23 ? 0.99 -2.518 5.484 1 85.88 23 HIS B C 1
ATOM 1415 O O . HIS B 1 23 ? 1.872 -3.367 5.34 1 85.88 23 HIS B O 1
ATOM 1421 N N . TYR B 1 24 ? 0.296 -2.381 6.523 1 85.75 24 TYR B N 1
ATOM 1422 C CA . TYR B 1 24 ? 0.419 -3.336 7.617 1 85.75 24 TYR B CA 1
ATOM 1423 C C . TYR B 1 24 ? 0.109 -4.754 7.145 1 85.75 24 TYR B C 1
ATOM 1425 O O . TYR B 1 24 ? 0.866 -5.688 7.422 1 85.75 24 TYR B O 1
ATOM 1433 N N . ILE B 1 25 ? -1.013 -4.914 6.445 1 91.5 25 ILE B N 1
ATOM 1434 C CA . ILE B 1 25 ? -1.466 -6.219 5.973 1 91.5 25 ILE B CA 1
ATOM 1435 C C . ILE B 1 25 ? -0.442 -6.801 5 1 91.5 25 ILE B C 1
ATOM 1437 O O . ILE B 1 25 ? -0.108 -7.984 5.074 1 91.5 25 ILE B O 1
ATOM 1441 N N . GLN B 1 26 ? 0.029 -5.977 4.113 1 88.69 26 GLN B N 1
ATOM 1442 C CA . GLN B 1 26 ? 1.027 -6.434 3.15 1 88.69 26 GLN B CA 1
ATOM 1443 C C . GLN B 1 26 ? 2.289 -6.922 3.855 1 88.69 26 GLN B C 1
ATOM 1445 O O . GLN B 1 26 ? 2.826 -7.98 3.516 1 88.69 26 GLN B O 1
ATOM 1450 N N . ARG B 1 27 ? 2.746 -6.164 4.809 1 84.5 27 ARG B N 1
ATOM 1451 C CA . ARG B 1 27 ? 3.932 -6.531 5.574 1 84.5 27 ARG B CA 1
ATOM 1452 C C . ARG B 1 27 ? 3.729 -7.859 6.293 1 84.5 27 ARG B C 1
ATOM 1454 O O . ARG B 1 27 ? 4.582 -8.75 6.223 1 84.5 27 ARG B O 1
ATOM 1461 N N . GLU B 1 28 ? 2.656 -8.008 7.004 1 86.38 28 GLU B N 1
ATOM 1462 C CA . GLU B 1 28 ? 2.365 -9.227 7.754 1 86.38 28 GLU B CA 1
ATOM 1463 C C . GLU B 1 28 ? 2.174 -10.414 6.812 1 86.38 28 GLU B C 1
ATOM 1465 O O . GLU B 1 28 ? 2.611 -11.531 7.117 1 86.38 28 GLU B O 1
ATOM 1470 N N . PHE B 1 29 ? 1.497 -10.18 5.766 1 86.88 29 PHE B N 1
ATOM 1471 C CA . PHE B 1 29 ? 1.282 -11.219 4.758 1 86.88 29 PHE B CA 1
ATOM 1472 C C . PHE B 1 29 ? 2.611 -11.742 4.227 1 86.88 29 PHE B C 1
ATOM 1474 O O . PHE B 1 29 ? 2.842 -12.953 4.203 1 86.88 29 PHE B O 1
ATOM 1481 N N . ASP B 1 30 ? 3.514 -10.852 3.869 1 83.81 30 ASP B N 1
ATOM 1482 C CA . ASP B 1 30 ? 4.836 -11.219 3.369 1 83.81 30 ASP B CA 1
ATOM 1483 C C . ASP B 1 30 ? 5.641 -11.953 4.441 1 83.81 30 ASP B C 1
ATOM 1485 O O . ASP B 1 30 ? 6.355 -12.914 4.137 1 83.81 30 ASP B O 1
ATOM 1489 N N . ALA B 1 31 ? 5.566 -11.469 5.652 1 83.44 31 ALA B N 1
ATOM 1490 C CA . ALA B 1 31 ? 6.281 -12.086 6.766 1 83.44 31 ALA B CA 1
ATOM 1491 C C . ALA B 1 31 ? 5.84 -13.539 6.965 1 83.44 31 ALA B C 1
ATOM 1493 O O . ALA B 1 31 ? 6.664 -14.406 7.238 1 83.44 31 ALA B O 1
ATOM 1494 N N . GLN B 1 32 ? 4.574 -13.75 6.84 1 80.56 32 GLN B N 1
ATOM 1495 C CA . GLN B 1 32 ? 4.043 -15.102 7.012 1 80.56 32 GLN B CA 1
ATOM 1496 C C . GLN B 1 32 ? 4.516 -16.031 5.891 1 80.56 32 GLN B C 1
ATOM 1498 O O . GLN B 1 32 ? 4.738 -17.219 6.117 1 80.56 32 GLN B O 1
ATOM 1503 N N . LEU B 1 33 ? 4.668 -15.508 4.734 1 80.25 33 LEU B N 1
ATOM 1504 C CA . LEU B 1 33 ? 5.094 -16.312 3.592 1 80.25 33 LEU B CA 1
ATOM 1505 C C . LEU B 1 33 ? 6.586 -16.594 3.656 1 80.25 33 LEU B C 1
ATOM 1507 O O . LEU B 1 33 ? 7.039 -17.656 3.205 1 80.25 33 LEU B O 1
ATOM 1511 N N . THR B 1 34 ? 7.363 -15.648 4.145 1 75.62 34 THR B N 1
ATOM 1512 C CA . THR B 1 34 ? 8.805 -15.828 4.285 1 75.62 34 THR B CA 1
ATOM 1513 C C . THR B 1 34 ? 9.117 -16.828 5.395 1 75.62 34 THR B C 1
ATOM 1515 O O . THR B 1 34 ? 10.148 -17.516 5.352 1 75.62 34 THR B O 1
ATOM 1518 N N . ASN B 1 35 ? 8.375 -16.734 6.391 1 69.88 35 ASN B N 1
ATOM 1519 C CA . ASN B 1 35 ? 8.578 -17.641 7.523 1 69.88 35 ASN B CA 1
ATOM 1520 C C . ASN B 1 35 ? 8.32 -19.094 7.137 1 69.88 35 ASN B C 1
ATOM 1522 O O . ASN B 1 35 ? 8.742 -20.016 7.84 1 69.88 35 ASN B O 1
ATOM 1526 N N . HIS B 1 36 ? 7.617 -19.156 6.105 1 63.91 36 HIS B N 1
ATOM 1527 C CA . HIS B 1 36 ? 7.371 -20.516 5.637 1 63.91 36 HIS B CA 1
ATOM 1528 C C . HIS B 1 36 ? 8.391 -20.938 4.578 1 63.91 36 HIS B C 1
ATOM 1530 O O . HIS B 1 36 ? 8.906 -20.094 3.844 1 63.91 36 HIS B O 1
ATOM 1536 N N . ASP B 1 37 ? 9.203 -21.953 4.859 1 59.62 37 ASP B N 1
ATOM 1537 C CA . ASP B 1 37 ? 10.133 -22.516 3.883 1 59.62 37 ASP B CA 1
ATOM 1538 C C . ASP B 1 37 ? 9.531 -22.5 2.48 1 59.62 37 ASP B C 1
ATOM 1540 O O . ASP B 1 37 ? 8.719 -23.359 2.137 1 59.62 37 ASP B O 1
ATOM 1544 N N . MET B 1 38 ? 9.539 -21.281 1.957 1 61 38 MET B N 1
ATOM 1545 C CA . MET B 1 38 ? 9.094 -21.281 0.566 1 61 38 MET B CA 1
ATOM 1546 C C . MET B 1 38 ? 9.891 -22.297 -0.252 1 61 38 MET B C 1
ATOM 1548 O O . MET B 1 38 ? 11.109 -22.422 -0.09 1 61 38 MET B O 1
ATOM 1552 N N . PRO B 1 39 ? 9.055 -23.172 -0.829 1 58.72 39 PRO B N 1
ATOM 1553 C CA . PRO B 1 39 ? 9.758 -24.234 -1.542 1 58.72 39 PRO B CA 1
ATOM 1554 C C . PRO B 1 39 ? 10.875 -23.703 -2.438 1 58.72 39 PRO B C 1
ATOM 1556 O O . PRO B 1 39 ? 11.742 -24.484 -2.861 1 58.72 39 PRO B O 1
ATOM 1559 N N . PHE B 1 40 ? 10.672 -22.547 -2.865 1 57.09 40 PHE B N 1
ATOM 1560 C CA . PHE B 1 40 ? 11.789 -22.031 -3.639 1 57.09 40 PHE B CA 1
ATOM 1561 C C . PHE B 1 40 ? 12.234 -20.672 -3.092 1 57.09 40 PHE B C 1
ATOM 1563 O O . PHE B 1 40 ? 11.469 -19.984 -2.416 1 57.09 40 PHE B O 1
ATOM 1570 N N . GLN B 1 41 ? 13.43 -20.672 -3.055 1 58.91 41 GLN B N 1
ATOM 1571 C CA . GLN B 1 41 ? 14.062 -19.391 -2.754 1 58.91 41 GLN B CA 1
ATOM 1572 C C . GLN B 1 41 ? 13.469 -18.266 -3.6 1 58.91 41 GLN B C 1
ATOM 1574 O O . GLN B 1 41 ? 14.203 -17.469 -4.195 1 58.91 41 GLN B O 1
ATOM 1579 N N . LEU B 1 42 ? 12.219 -18.562 -3.971 1 59.28 42 LEU B N 1
ATOM 1580 C CA . LEU B 1 42 ? 11.672 -17.562 -4.887 1 59.28 42 LEU B CA 1
ATOM 1581 C C . LEU B 1 42 ? 11.023 -16.422 -4.117 1 59.28 42 LEU B C 1
ATOM 1583 O O . LEU B 1 42 ? 10.227 -16.656 -3.203 1 59.28 42 LEU B O 1
ATOM 1587 N N . SER B 1 43 ? 11.742 -15.352 -3.984 1 60.97 43 SER B N 1
ATOM 1588 C CA . SER B 1 43 ? 11.141 -14.141 -3.434 1 60.97 43 SER B CA 1
ATOM 1589 C C . SER B 1 43 ? 11.07 -13.039 -4.48 1 60.97 43 SER B C 1
ATOM 1591 O O . SER B 1 43 ? 11.75 -13.102 -5.504 1 60.97 43 SER B O 1
ATOM 1593 N N . GLY B 1 44 ? 10.094 -12.203 -4.473 1 71.69 44 GLY B N 1
ATOM 1594 C CA . GLY B 1 44 ? 10.117 -10.961 -5.23 1 71.69 44 GLY B CA 1
ATOM 1595 C C . GLY B 1 44 ? 9.539 -11.102 -6.625 1 71.69 44 GLY B C 1
ATOM 1596 O O . GLY B 1 44 ? 8.508 -11.75 -6.809 1 71.69 44 GLY B O 1
ATOM 1597 N N . PRO B 1 45 ? 10.156 -10.609 -7.652 1 77.06 45 PRO B N 1
ATOM 1598 C CA . PRO B 1 45 ? 9.672 -10.523 -9.031 1 77.06 45 PRO B CA 1
ATOM 1599 C C . PRO B 1 45 ? 9.555 -11.891 -9.703 1 77.06 45 PRO B C 1
ATOM 1601 O O . PRO B 1 45 ? 8.633 -12.117 -10.492 1 77.06 45 PRO B O 1
ATOM 1604 N N . ARG B 1 46 ? 10.359 -12.75 -9.422 1 83.44 46 ARG B N 1
ATOM 1605 C CA . ARG B 1 46 ? 10.32 -14.07 -10.039 1 83.44 46 ARG B CA 1
ATOM 1606 C C . ARG B 1 46 ? 9.078 -14.844 -9.586 1 83.44 46 ARG B C 1
ATOM 1608 O O . ARG B 1 46 ? 8.461 -15.547 -10.391 1 83.44 46 ARG B O 1
ATOM 1615 N N . LEU B 1 47 ? 8.812 -14.75 -8.359 1 83.38 47 LEU B N 1
ATOM 1616 C CA . LEU B 1 47 ? 7.605 -15.406 -7.863 1 83.38 47 LEU B CA 1
ATOM 1617 C C . LEU B 1 47 ? 6.359 -14.82 -8.523 1 83.38 47 LEU B C 1
ATOM 1619 O O . LEU B 1 47 ? 5.422 -15.547 -8.852 1 83.38 47 LEU B O 1
ATOM 1623 N N . ARG B 1 48 ? 6.398 -13.633 -8.695 1 83.88 48 ARG B N 1
ATOM 1624 C CA . ARG B 1 48 ? 5.266 -12.984 -9.344 1 83.88 48 ARG B CA 1
ATOM 1625 C C . ARG B 1 48 ? 5.062 -13.523 -10.758 1 83.88 48 ARG B C 1
ATOM 1627 O O . ARG B 1 48 ? 3.928 -13.688 -11.203 1 83.88 48 ARG B O 1
ATOM 1634 N N . VAL B 1 49 ? 6.121 -13.742 -11.445 1 90.19 49 VAL B N 1
ATOM 1635 C CA . VAL B 1 49 ? 6.047 -14.312 -12.781 1 90.19 49 VAL B CA 1
ATOM 1636 C C . VAL B 1 49 ? 5.395 -15.695 -12.719 1 90.19 49 VAL B C 1
ATOM 1638 O O . VAL B 1 49 ? 4.465 -15.977 -13.477 1 90.19 49 VAL B O 1
ATOM 1641 N N . LEU B 1 50 ? 5.879 -16.453 -11.805 1 91.31 50 LEU B N 1
ATOM 1642 C CA . LEU B 1 50 ? 5.367 -17.812 -11.672 1 91.31 50 LEU B CA 1
ATOM 1643 C C . LEU B 1 50 ? 3.883 -17.812 -11.336 1 91.31 50 LEU B C 1
ATOM 1645 O O . LEU B 1 50 ? 3.111 -18.594 -11.883 1 91.31 50 LEU B O 1
ATOM 1649 N N . LEU B 1 51 ? 3.539 -16.938 -10.508 1 88.25 51 LEU B N 1
ATOM 1650 C CA . LEU B 1 51 ? 2.141 -16.844 -10.094 1 88.25 51 LEU B CA 1
ATOM 1651 C C . LEU B 1 51 ? 1.268 -16.359 -11.25 1 88.25 51 LEU B C 1
ATOM 1653 O O . LEU B 1 51 ? 0.155 -16.859 -11.438 1 88.25 51 LEU B O 1
ATOM 1657 N N . ALA B 1 52 ? 1.729 -15.453 -11.977 1 89.69 52 ALA B N 1
ATOM 1658 C CA . ALA B 1 52 ? 0.986 -14.953 -13.133 1 89.69 52 ALA B CA 1
ATOM 1659 C C . ALA B 1 52 ? 0.754 -16.062 -14.156 1 89.69 52 ALA B C 1
ATOM 1661 O O . ALA B 1 52 ? -0.347 -16.188 -14.703 1 89.69 52 ALA B O 1
ATOM 1662 N N . VAL B 1 53 ? 1.781 -16.797 -14.406 1 94.25 53 VAL B N 1
ATOM 1663 C CA . VAL B 1 53 ? 1.672 -17.891 -15.359 1 94.25 53 VAL B CA 1
ATOM 1664 C C . VAL B 1 53 ? 0.705 -18.953 -14.828 1 94.25 53 VAL B C 1
ATOM 1666 O O . VAL B 1 53 ? -0.118 -19.484 -15.578 1 94.25 53 VAL B O 1
ATOM 1669 N N . SER B 1 54 ? 0.846 -19.234 -13.57 1 91.88 54 SER B N 1
ATOM 1670 C CA . SER B 1 54 ? -0.032 -20.219 -12.945 1 91.88 54 SER B CA 1
ATOM 1671 C C . SER B 1 54 ? -1.497 -19.828 -13.086 1 91.88 54 SER B C 1
ATOM 1673 O O . SER B 1 54 ? -2.352 -20.672 -13.359 1 91.88 54 SER B O 1
ATOM 1675 N N . GLU B 1 55 ? -1.809 -18.656 -12.898 1 88 55 GLU B N 1
ATOM 1676 C CA . GLU B 1 55 ? -3.172 -18.141 -12.961 1 88 55 GLU B CA 1
ATOM 1677 C C . GLU B 1 55 ? -3.758 -18.297 -14.359 1 88 55 GLU B C 1
ATOM 1679 O O . GLU B 1 55 ? -4.949 -18.578 -14.516 1 88 55 GLU B O 1
ATOM 1684 N N . GLU B 1 56 ? -2.934 -18.156 -15.328 1 90.94 56 GLU B N 1
ATOM 1685 C CA . GLU B 1 56 ? -3.406 -18.172 -16.719 1 90.94 56 GLU B CA 1
ATOM 1686 C C . GLU B 1 56 ? -3.283 -19.562 -17.328 1 90.94 56 GLU B C 1
ATOM 1688 O O . GLU B 1 56 ? -3.953 -19.875 -18.312 1 90.94 56 GLU B O 1
ATOM 1693 N N . GLY B 1 57 ? -2.492 -20.422 -16.734 1 91.5 57 GLY B N 1
ATOM 1694 C CA . GLY B 1 57 ? -2.168 -21.719 -17.312 1 91.5 57 GLY B CA 1
ATOM 1695 C C . GLY B 1 57 ? -1.083 -21.641 -18.375 1 91.5 57 GLY B C 1
ATOM 1696 O O . GLY B 1 57 ? -0.038 -22.281 -18.234 1 91.5 57 GLY B O 1
ATOM 1697 N N . GLU B 1 58 ? -1.346 -20.938 -19.406 1 93.5 58 GLU B N 1
ATOM 1698 C CA . GLU B 1 58 ? -0.417 -20.562 -20.469 1 93.5 58 GLU B CA 1
ATOM 1699 C C . GLU B 1 58 ? -0.589 -19.094 -20.875 1 93.5 58 GLU B C 1
ATOM 1701 O O . GLU B 1 58 ? -1.713 -18.594 -20.922 1 93.5 58 GLU B O 1
ATOM 1706 N N . ILE B 1 59 ? 0.57 -18.438 -21.031 1 95.38 59 ILE B N 1
ATOM 1707 C CA . ILE B 1 59 ? 0.461 -17.016 -21.344 1 95.38 59 ILE B CA 1
ATOM 1708 C C . ILE B 1 59 ? 1.56 -16.609 -22.312 1 95.38 59 ILE B C 1
ATOM 1710 O O . ILE B 1 59 ? 2.693 -17.094 -22.219 1 95.38 59 ILE B O 1
ATOM 1714 N N . ARG B 1 60 ? 1.166 -15.719 -23.281 1 95.94 60 ARG B N 1
ATOM 1715 C CA . ARG B 1 60 ? 2.162 -15.195 -24.203 1 95.94 60 ARG B CA 1
ATOM 1716 C C . ARG B 1 60 ? 3.139 -14.266 -23.484 1 95.94 60 ARG B C 1
ATOM 1718 O O . ARG B 1 60 ? 2.762 -13.562 -22.547 1 95.94 60 ARG B O 1
ATOM 1725 N N . MET B 1 61 ? 4.332 -14.219 -24.078 1 91.56 61 MET B N 1
ATOM 1726 C CA . MET B 1 61 ? 5.367 -13.359 -23.516 1 91.56 61 MET B CA 1
ATOM 1727 C C . MET B 1 61 ? 4.891 -11.914 -23.438 1 91.56 61 MET B C 1
ATOM 1729 O O . MET B 1 61 ? 5.09 -11.234 -22.422 1 91.56 61 MET B O 1
ATOM 1733 N N . SER B 1 62 ? 4.242 -11.477 -24.406 1 88.75 62 SER B N 1
ATOM 1734 C CA . SER B 1 62 ? 3.777 -10.094 -24.469 1 88.75 62 SER B CA 1
ATOM 1735 C C . SER B 1 62 ? 2.688 -9.828 -23.438 1 88.75 62 SER B C 1
ATOM 1737 O O . SER B 1 62 ? 2.684 -8.781 -22.797 1 88.75 62 SER B O 1
ATOM 1739 N N . GLU B 1 63 ? 1.835 -10.711 -23.25 1 92.88 63 GLU B N 1
ATOM 1740 C CA . GLU B 1 63 ? 0.755 -10.586 -22.266 1 92.88 63 GLU B CA 1
ATOM 1741 C C . GLU B 1 63 ? 1.291 -10.633 -20.844 1 92.88 63 GLU B C 1
ATOM 1743 O O . GLU B 1 63 ? 0.768 -9.961 -19.953 1 92.88 63 GLU B O 1
ATOM 1748 N N . LEU B 1 64 ? 2.293 -11.445 -20.703 1 93.31 64 LEU B N 1
ATOM 1749 C CA . LEU B 1 64 ? 2.914 -11.57 -19.391 1 93.31 64 LEU B CA 1
ATOM 1750 C C . LEU B 1 64 ? 3.539 -10.25 -18.953 1 93.31 64 LEU B C 1
ATOM 1752 O O . LEU B 1 64 ? 3.387 -9.836 -17.797 1 93.31 64 LEU B O 1
ATOM 1756 N N . ALA B 1 65 ? 4.195 -9.578 -19.859 1 90.81 65 ALA B N 1
ATOM 1757 C CA . ALA B 1 65 ? 4.785 -8.273 -19.578 1 90.81 65 ALA B CA 1
ATOM 1758 C C . ALA B 1 65 ? 3.717 -7.258 -19.188 1 90.81 65 ALA B C 1
ATOM 1760 O O . ALA B 1 65 ? 3.873 -6.527 -18.219 1 90.81 65 ALA B O 1
ATOM 1761 N N . SER B 1 66 ? 2.625 -7.316 -19.953 1 87.44 66 SER B N 1
ATOM 1762 C CA . SER B 1 66 ? 1.507 -6.418 -19.688 1 87.44 66 SER B CA 1
ATOM 1763 C C . SER B 1 66 ? 0.87 -6.703 -18.344 1 87.44 66 SER B C 1
ATOM 1765 O O . SER B 1 66 ? 0.601 -5.781 -17.562 1 87.44 66 SER B O 1
ATOM 1767 N N . LYS B 1 67 ? 0.692 -7.914 -18.031 1 85.19 67 LYS B N 1
ATOM 1768 C CA . LYS B 1 67 ? 0.069 -8.328 -16.766 1 85.19 67 LYS B CA 1
ATOM 1769 C C . LYS B 1 67 ? 0.921 -7.93 -15.57 1 85.19 67 LYS B C 1
ATOM 1771 O O . LYS B 1 67 ? 0.39 -7.555 -14.523 1 85.19 67 LYS B O 1
ATOM 1776 N N . LEU B 1 68 ? 2.209 -8.016 -15.703 1 85.81 68 LEU B N 1
ATOM 1777 C CA . LEU B 1 68 ? 3.127 -7.715 -14.609 1 85.81 68 LEU B CA 1
ATOM 1778 C C . LEU B 1 68 ? 3.451 -6.227 -14.57 1 85.81 68 LEU B C 1
ATOM 1780 O O . LEU B 1 68 ? 4.012 -5.738 -13.586 1 85.81 68 LEU B O 1
ATOM 1784 N N . GLY B 1 69 ? 3.135 -5.566 -15.562 1 83.94 69 GLY B N 1
ATOM 1785 C CA . GLY B 1 69 ? 3.443 -4.145 -15.633 1 83.94 69 GLY B CA 1
ATOM 1786 C C . GLY B 1 69 ? 4.926 -3.863 -15.781 1 83.94 69 GLY B C 1
ATOM 1787 O O . GLY B 1 69 ? 5.449 -2.932 -15.172 1 83.94 69 GLY B O 1
ATOM 1788 N N . VAL B 1 70 ? 5.598 -4.645 -16.453 1 84.62 70 VAL B N 1
ATOM 1789 C CA . VAL B 1 70 ? 7.035 -4.477 -16.641 1 84.62 70 VAL B CA 1
ATOM 1790 C C . VAL B 1 70 ? 7.363 -4.48 -18.125 1 84.62 70 VAL B C 1
ATOM 1792 O O . VAL B 1 70 ? 6.512 -4.816 -18.953 1 84.62 70 VAL B O 1
ATOM 1795 N N . LYS B 1 71 ? 8.609 -4.098 -18.453 1 88.81 71 LYS B N 1
ATOM 1796 C CA . LYS B 1 71 ? 9.078 -4.098 -19.844 1 88.81 71 LYS B CA 1
ATOM 1797 C C . LYS B 1 71 ? 9.289 -5.52 -20.344 1 88.81 71 LYS B C 1
ATOM 1799 O O . LYS B 1 71 ? 9.656 -6.41 -19.578 1 88.81 71 LYS B O 1
ATOM 1804 N N . ALA B 1 72 ? 9.172 -5.688 -21.688 1 90.69 72 ALA B N 1
ATOM 1805 C CA . ALA B 1 72 ? 9.328 -6.988 -22.344 1 90.69 72 ALA B CA 1
ATOM 1806 C C . ALA B 1 72 ? 10.703 -7.582 -22.047 1 90.69 72 ALA B C 1
ATOM 1808 O O . ALA B 1 72 ? 10.82 -8.789 -21.812 1 90.69 72 ALA B O 1
ATOM 1809 N N . ARG B 1 73 ? 11.633 -6.758 -22.031 1 93.62 73 ARG B N 1
ATOM 1810 C CA . ARG B 1 73 ? 12.992 -7.234 -21.781 1 93.62 73 ARG B CA 1
ATOM 1811 C C . ARG B 1 73 ? 13.117 -7.828 -20.391 1 93.62 73 ARG B C 1
ATOM 1813 O O . ARG B 1 73 ? 13.82 -8.828 -20.188 1 93.62 73 ARG B O 1
ATOM 1820 N N . THR B 1 74 ? 12.461 -7.258 -19.406 1 92.5 74 THR B N 1
ATOM 1821 C CA . THR B 1 74 ? 12.477 -7.723 -18.016 1 92.5 74 THR B CA 1
ATOM 1822 C C . THR B 1 74 ? 11.836 -9.102 -17.906 1 92.5 74 THR B C 1
ATOM 1824 O O . THR B 1 74 ? 12.359 -9.984 -17.219 1 92.5 74 THR B O 1
ATOM 1827 N N . VAL B 1 75 ? 10.75 -9.219 -18.578 1 92.5 75 VAL B N 1
ATOM 1828 C CA . VAL B 1 75 ? 10.07 -10.508 -18.578 1 92.5 75 VAL B CA 1
ATOM 1829 C C . VAL B 1 75 ? 10.977 -11.57 -19.188 1 92.5 75 VAL B C 1
ATOM 1831 O O . VAL B 1 75 ? 11.055 -12.695 -18.688 1 92.5 75 VAL B O 1
ATOM 1834 N N . THR B 1 76 ? 11.633 -11.234 -20.297 1 94.56 76 THR B N 1
ATOM 1835 C CA . THR B 1 76 ? 12.531 -12.172 -20.953 1 94.56 76 THR B CA 1
ATOM 1836 C C . THR B 1 76 ? 13.625 -12.633 -19.984 1 94.56 76 THR B C 1
ATOM 1838 O O . THR B 1 76 ? 13.914 -13.828 -19.891 1 94.56 76 THR B O 1
ATOM 1841 N N . ASP B 1 77 ? 14.156 -11.688 -19.266 1 95 77 ASP B N 1
ATOM 1842 C CA . ASP B 1 77 ? 15.188 -12.008 -18.297 1 95 77 ASP B CA 1
ATOM 1843 C C . ASP B 1 77 ? 14.664 -12.984 -17.234 1 95 77 ASP B C 1
ATOM 1845 O O . ASP B 1 77 ? 15.336 -13.953 -16.906 1 95 77 ASP B O 1
ATOM 1849 N N . PHE B 1 78 ? 13.539 -12.719 -16.75 1 93.25 78 PHE B N 1
ATOM 1850 C CA . PHE B 1 78 ? 12.945 -13.562 -15.727 1 93.25 78 PHE B CA 1
ATOM 1851 C C . PHE B 1 78 ? 12.641 -14.953 -16.281 1 93.25 78 PHE B C 1
ATOM 1853 O O . PHE B 1 78 ? 12.922 -15.961 -15.633 1 93.25 78 PHE B O 1
ATOM 1860 N N . VAL B 1 79 ? 12.07 -14.953 -17.453 1 95.06 79 VAL B N 1
ATOM 1861 C CA . VAL B 1 79 ? 11.688 -16.219 -18.062 1 95.06 79 VAL B CA 1
ATOM 1862 C C . VAL B 1 79 ? 12.93 -17.047 -18.359 1 95.06 79 VAL B C 1
ATOM 1864 O O . VAL B 1 79 ? 12.961 -18.266 -18.125 1 95.06 79 VAL B O 1
ATOM 1867 N N . ASP B 1 80 ? 13.977 -16.438 -18.875 1 95.62 80 ASP B N 1
ATOM 1868 C CA . ASP B 1 80 ? 15.234 -17.125 -19.141 1 95.62 80 ASP B CA 1
ATOM 1869 C C . ASP B 1 80 ? 15.766 -17.797 -17.875 1 95.62 80 ASP B C 1
ATOM 1871 O O . ASP B 1 80 ? 16.141 -18.969 -17.906 1 95.62 80 ASP B O 1
ATOM 1875 N N . ALA B 1 81 ? 15.734 -17.062 -16.844 1 93.56 81 ALA B N 1
ATOM 1876 C CA . ALA B 1 81 ? 16.25 -17.578 -15.586 1 93.56 81 ALA B CA 1
ATOM 1877 C C . ALA B 1 81 ? 15.398 -18.719 -15.062 1 93.56 81 ALA B C 1
ATOM 1879 O O . ALA B 1 81 ? 15.922 -19.734 -14.609 1 93.56 81 ALA B O 1
ATOM 1880 N N . LEU B 1 82 ? 14.148 -18.562 -15.141 1 94.38 82 LEU B N 1
ATOM 1881 C CA . LEU B 1 82 ? 13.211 -19.547 -14.609 1 94.38 82 LEU B CA 1
ATOM 1882 C C . LEU B 1 82 ? 13.188 -20.812 -15.477 1 94.38 82 LEU B C 1
ATOM 1884 O O . LEU B 1 82 ? 12.969 -21.906 -14.977 1 94.38 82 LEU B O 1
ATOM 1888 N N . GLU B 1 83 ? 13.391 -20.609 -16.719 1 95.44 83 GLU B N 1
ATOM 1889 C CA . GLU B 1 83 ? 13.523 -21.766 -17.609 1 95.44 83 GLU B CA 1
ATOM 1890 C C . GLU B 1 83 ? 14.797 -22.547 -17.312 1 95.44 83 GLU B C 1
ATOM 1892 O O . GLU B 1 83 ? 14.781 -23.781 -17.297 1 95.44 83 GLU B O 1
ATOM 1897 N N . LYS B 1 84 ? 15.82 -21.812 -17.094 1 94.44 84 LYS B N 1
ATOM 1898 C CA . LYS B 1 84 ? 17.078 -22.453 -16.703 1 94.44 84 LYS B CA 1
ATOM 1899 C C . LYS B 1 84 ? 16.922 -23.25 -15.43 1 94.44 84 LYS B C 1
ATOM 1901 O O . LYS B 1 84 ? 17.5 -24.328 -15.289 1 94.44 84 LYS B O 1
ATOM 1906 N N . ASP B 1 85 ? 16.062 -22.781 -14.562 1 92 85 ASP B N 1
ATOM 1907 C CA . ASP B 1 85 ? 15.812 -23.438 -13.281 1 92 85 ASP B CA 1
ATOM 1908 C C . ASP B 1 85 ? 14.758 -24.531 -13.43 1 92 85 ASP B C 1
ATOM 1910 O O . ASP B 1 85 ? 14.336 -25.141 -12.438 1 92 85 ASP B O 1
ATOM 1914 N N . GLN B 1 86 ? 14.281 -24.688 -14.641 1 94.38 86 GLN B N 1
ATOM 1915 C CA . GLN B 1 86 ? 13.328 -25.719 -14.992 1 94.38 86 GLN B CA 1
ATOM 1916 C C . GLN B 1 86 ? 11.977 -25.484 -14.336 1 94.38 86 GLN B C 1
ATOM 1918 O O . GLN B 1 86 ? 11.273 -26.422 -13.969 1 94.38 86 GLN B O 1
ATOM 1923 N N . LEU B 1 87 ? 11.633 -24.266 -14.211 1 94.62 87 LEU B N 1
ATOM 1924 C CA . LEU B 1 87 ? 10.352 -23.906 -13.602 1 94.62 87 LEU B CA 1
ATOM 1925 C C . LEU B 1 87 ? 9.344 -23.484 -14.656 1 94.62 87 LEU B C 1
ATOM 1927 O O . LEU B 1 87 ? 8.133 -23.578 -14.445 1 94.62 87 LEU B O 1
ATOM 1931 N N . LEU B 1 88 ? 9.859 -22.953 -15.734 1 96.56 88 LEU B N 1
ATOM 1932 C CA . LEU B 1 88 ? 9.039 -22.578 -16.875 1 96.56 88 LEU B CA 1
ATOM 1933 C C . LEU B 1 88 ? 9.492 -23.297 -18.141 1 96.56 88 LEU B C 1
ATOM 1935 O O . LEU B 1 88 ? 10.633 -23.75 -18.219 1 96.56 88 LEU B O 1
ATOM 1939 N N . VAL B 1 89 ? 8.625 -23.422 -19.078 1 97 89 VAL B N 1
ATOM 1940 C CA . VAL B 1 89 ? 8.93 -23.938 -20.406 1 97 89 VAL B CA 1
ATOM 1941 C C . VAL B 1 89 ? 8.266 -23.078 -21.469 1 97 89 V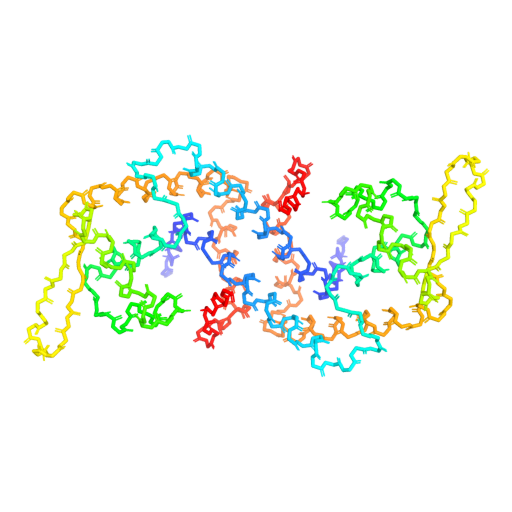AL B C 1
ATOM 1943 O O . VAL B 1 89 ? 7.168 -22.547 -21.266 1 97 89 VAL B O 1
ATOM 1946 N N . ARG B 1 90 ? 8.953 -22.891 -22.578 1 95.56 90 ARG B N 1
ATOM 1947 C CA . ARG B 1 90 ? 8.406 -22.172 -23.719 1 95.56 90 ARG B CA 1
ATOM 1948 C C . ARG B 1 90 ? 7.82 -23.156 -24.734 1 95.56 90 ARG B C 1
ATOM 1950 O O . ARG B 1 90 ? 8.406 -24.203 -25.016 1 95.56 90 ARG B O 1
ATOM 1957 N N . LEU B 1 91 ? 6.715 -22.781 -25.125 1 94.38 91 LEU B N 1
ATOM 1958 C CA . LEU B 1 91 ? 6.059 -23.562 -26.156 1 94.38 91 LEU B CA 1
ATOM 1959 C C . LEU B 1 91 ? 5.613 -22.672 -27.312 1 94.38 91 LEU B C 1
ATOM 1961 O O . LEU B 1 91 ? 5.227 -21.516 -27.109 1 94.38 91 LEU B O 1
ATOM 1965 N N . PRO B 1 92 ? 5.688 -23.25 -28.578 1 92.62 92 PRO B N 1
ATOM 1966 C CA . PRO B 1 92 ? 5.129 -22.484 -29.688 1 92.62 92 PRO B CA 1
ATOM 1967 C C . PRO B 1 92 ? 3.617 -22.312 -29.578 1 92.62 92 PRO B C 1
ATOM 1969 O O . PRO B 1 92 ? 2.916 -23.219 -29.125 1 92.62 92 PRO B O 1
ATOM 1972 N N . ASP B 1 93 ? 3.146 -21.109 -29.875 1 90.81 93 ASP B N 1
ATOM 1973 C CA . ASP B 1 93 ? 1.707 -20.875 -29.922 1 90.81 93 ASP B CA 1
ATOM 1974 C C . ASP B 1 93 ? 1.086 -21.516 -31.156 1 90.81 93 ASP B C 1
ATOM 1976 O O . ASP B 1 93 ? 1.455 -21.172 -32.281 1 90.81 93 ASP B O 1
ATOM 1980 N N . PRO B 1 94 ? 0.202 -22.406 -30.953 1 90.69 94 PRO B N 1
ATOM 1981 C CA . PRO B 1 94 ? -0.419 -23.047 -32.125 1 90.69 94 PRO B CA 1
ATOM 1982 C C . PRO B 1 94 ? -1.221 -22.062 -32.969 1 90.69 94 PRO B C 1
ATOM 1984 O O . PRO B 1 94 ? -1.427 -22.312 -34.156 1 90.69 94 PRO B O 1
ATOM 1987 N N . LYS B 1 95 ? -1.655 -21.016 -32.344 1 91.5 95 LYS B N 1
ATOM 1988 C CA . LYS B 1 95 ? -2.494 -20.031 -33.031 1 91.5 95 LYS B CA 1
ATOM 1989 C C . LYS B 1 95 ? -1.647 -18.953 -33.719 1 91.5 95 LYS B C 1
ATOM 1991 O O . LYS B 1 95 ? -2.15 -18.188 -34.531 1 91.5 95 LYS B O 1
ATOM 1996 N N . ASP B 1 96 ? -0.55 -18.797 -33.312 1 88.56 96 ASP B N 1
ATOM 1997 C CA . ASP B 1 96 ? 0.376 -17.797 -33.844 1 88.56 96 ASP B CA 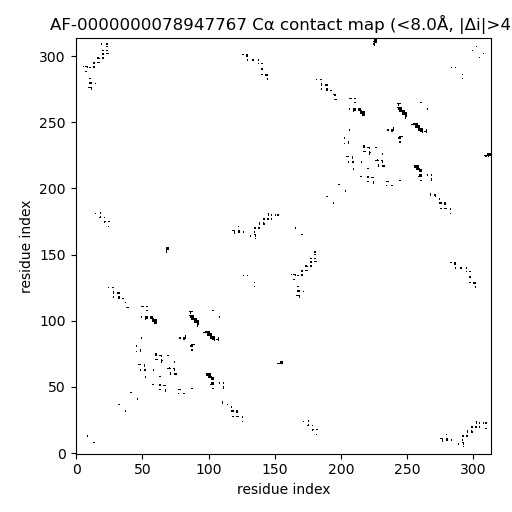1
ATOM 1998 C C . ASP B 1 96 ? 1.816 -18.297 -33.781 1 88.56 96 ASP B C 1
ATOM 2000 O O . ASP B 1 96 ? 2.467 -18.234 -32.75 1 88.56 96 ASP B O 1
ATOM 2004 N N . ARG B 1 97 ? 2.395 -18.688 -34.906 1 85.31 97 ARG B N 1
ATOM 2005 C CA . ARG B 1 97 ? 3.707 -19.312 -34.969 1 85.31 97 ARG B CA 1
ATOM 2006 C C . ARG B 1 97 ? 4.797 -18.375 -34.469 1 85.31 97 ARG B C 1
ATOM 2008 O O . ARG B 1 97 ? 5.859 -18.812 -34.031 1 85.31 97 ARG B O 1
ATOM 2015 N N . ARG B 1 98 ? 4.512 -17.078 -34.406 1 86.06 98 ARG B N 1
ATOM 2016 C CA . ARG B 1 98 ? 5.527 -16.109 -34.031 1 86.06 98 ARG B CA 1
ATOM 2017 C C . ARG B 1 98 ? 5.488 -15.867 -32.5 1 86.06 98 ARG B C 1
ATOM 2019 O O . ARG B 1 98 ? 6.418 -15.289 -31.953 1 86.06 98 ARG B O 1
ATOM 2026 N N . ALA B 1 99 ? 4.387 -16.359 -32.062 1 89.88 99 ALA B N 1
ATOM 2027 C CA . ALA B 1 99 ? 4.223 -16.109 -30.625 1 89.88 99 ALA B CA 1
ATOM 2028 C C . ALA B 1 99 ? 4.688 -17.297 -29.797 1 89.88 99 ALA B C 1
ATOM 2030 O O . ALA B 1 99 ? 4.648 -18.438 -30.25 1 89.88 99 ALA B O 1
ATOM 2031 N N . THR B 1 100 ? 5.266 -16.984 -28.688 1 93.5 100 THR B N 1
ATOM 2032 C CA . THR B 1 100 ? 5.719 -18 -27.75 1 93.5 100 THR B CA 1
ATOM 2033 C C . THR B 1 100 ? 4.852 -18.016 -26.484 1 93.5 100 THR B C 1
ATOM 2035 O O . THR B 1 100 ? 4.543 -16.953 -25.938 1 93.5 100 THR B O 1
ATOM 2038 N N . LEU B 1 101 ? 4.465 -19.234 -26.125 1 96.31 101 LEU B N 1
ATOM 2039 C CA . LEU B 1 101 ? 3.697 -19.406 -24.891 1 96.31 101 LEU B CA 1
ATOM 2040 C C . LEU B 1 101 ? 4.602 -19.875 -23.75 1 96.31 101 LEU B C 1
ATOM 2042 O O . LEU B 1 101 ? 5.523 -20.656 -23.969 1 96.31 101 LEU B O 1
ATOM 2046 N N . ILE B 1 102 ? 4.25 -19.328 -22.578 1 97.38 102 ILE B N 1
ATOM 2047 C CA . ILE B 1 102 ? 4.973 -19.719 -21.375 1 97.38 102 ILE B CA 1
ATOM 2048 C C . ILE B 1 102 ? 4.059 -20.531 -20.469 1 97.38 102 ILE B C 1
ATOM 2050 O O . ILE B 1 102 ? 2.902 -20.172 -20.234 1 97.38 102 ILE B O 1
ATOM 2054 N N . GLN B 1 103 ? 4.656 -21.656 -19.984 1 97.12 103 GLN B N 1
ATOM 2055 C CA . GLN B 1 103 ? 3.916 -22.516 -19.078 1 97.12 103 GLN B CA 1
ATOM 2056 C C . GLN B 1 103 ? 4.797 -22.984 -17.922 1 97.12 103 GLN B C 1
ATOM 2058 O O . GLN B 1 103 ? 6.023 -23.016 -18.047 1 97.12 103 GLN B O 1
ATOM 2063 N N . LEU B 1 104 ? 4.09 -23.297 -16.844 1 96.62 104 LEU B N 1
ATOM 2064 C CA . LEU B 1 104 ? 4.812 -23.891 -15.719 1 96.62 104 LEU B CA 1
ATOM 2065 C C . LEU B 1 104 ? 5.168 -25.344 -16.016 1 96.62 104 LEU B C 1
ATOM 2067 O O . LEU B 1 104 ? 4.379 -26.078 -16.625 1 96.62 104 LEU B O 1
ATOM 2071 N N . THR B 1 105 ? 6.379 -25.766 -15.555 1 96.31 105 THR B N 1
ATOM 2072 C CA . THR B 1 105 ? 6.672 -27.188 -15.523 1 96.31 105 THR B CA 1
ATOM 2073 C C . THR B 1 105 ? 5.84 -27.891 -14.453 1 96.31 105 THR B C 1
ATOM 2075 O O . THR B 1 105 ? 5.242 -27.234 -13.594 1 96.31 105 THR B O 1
ATOM 2078 N N . GLU B 1 106 ? 5.789 -29.234 -14.586 1 93.5 106 GLU B N 1
ATOM 2079 C CA . GLU B 1 106 ? 5.055 -30.016 -13.586 1 93.5 106 GLU B CA 1
ATOM 2080 C C . GLU B 1 106 ? 5.613 -29.766 -12.188 1 93.5 106 GLU B C 1
ATOM 2082 O O . GLU B 1 106 ? 4.852 -29.609 -11.227 1 93.5 106 GLU B O 1
ATOM 2087 N N . MET B 1 107 ? 6.875 -29.719 -12.148 1 90.56 107 MET B N 1
ATOM 2088 C CA . MET B 1 107 ? 7.543 -29.453 -10.875 1 90.56 107 MET B CA 1
ATOM 2089 C C . MET B 1 107 ? 7.16 -28.078 -10.328 1 90.56 107 MET B C 1
ATOM 2091 O O . MET B 1 107 ? 6.867 -27.953 -9.141 1 90.56 107 MET B O 1
ATOM 2095 N N . ALA B 1 108 ? 7.109 -27.109 -11.164 1 91.56 108 ALA B N 1
ATOM 2096 C CA . ALA B 1 108 ? 6.754 -25.766 -10.766 1 91.56 108 ALA B CA 1
ATOM 2097 C C . ALA B 1 108 ? 5.297 -25.688 -10.312 1 91.56 108 ALA B C 1
ATOM 2099 O O . ALA B 1 108 ? 4.969 -24.969 -9.367 1 91.56 108 ALA B O 1
ATOM 2100 N N . GLN B 1 109 ? 4.508 -26.422 -10.992 1 91.88 109 GLN B N 1
ATOM 2101 C CA . GLN B 1 109 ? 3.086 -26.438 -10.656 1 91.88 109 GLN B CA 1
ATOM 2102 C C . GLN B 1 109 ? 2.859 -26.922 -9.234 1 91.88 109 GLN B C 1
ATOM 2104 O O . GLN B 1 109 ? 2.076 -26.344 -8.484 1 91.88 109 GLN B O 1
ATOM 2109 N N . VAL B 1 110 ? 3.496 -27.984 -8.922 1 88.19 110 VAL B N 1
ATOM 2110 C CA . VAL B 1 110 ? 3.375 -28.562 -7.586 1 88.19 110 VAL B CA 1
ATOM 2111 C C . VAL B 1 110 ? 3.836 -27.547 -6.543 1 88.19 110 VAL B C 1
ATOM 2113 O O . VAL B 1 110 ? 3.176 -27.344 -5.516 1 88.19 110 VAL B O 1
ATOM 2116 N N . GLN B 1 111 ? 4.867 -26.859 -6.836 1 84.38 111 GLN B N 1
ATOM 2117 C CA . GLN B 1 111 ? 5.418 -25.875 -5.902 1 84.38 111 GLN B CA 1
ATOM 2118 C C . GLN B 1 111 ? 4.488 -24.672 -5.758 1 84.38 111 GLN B C 1
ATOM 2120 O O . GLN B 1 111 ? 4.293 -24.156 -4.652 1 84.38 111 GLN B O 1
ATOM 2125 N N . ILE B 1 112 ? 3.945 -24.266 -6.828 1 87.94 112 ILE B N 1
ATOM 2126 C CA . ILE B 1 112 ? 3.074 -23.094 -6.82 1 87.94 112 ILE B CA 1
ATOM 2127 C C . ILE B 1 112 ? 1.785 -23.422 -6.066 1 87.94 112 ILE B C 1
ATOM 2129 O O . ILE B 1 112 ? 1.233 -22.562 -5.375 1 87.94 112 ILE B O 1
ATOM 2133 N N . GLN B 1 113 ? 1.376 -24.625 -6.219 1 87.38 113 GLN B N 1
ATOM 2134 C CA . GLN B 1 113 ? 0.193 -25.031 -5.465 1 87.38 113 GLN B CA 1
ATOM 2135 C C . GLN B 1 113 ? 0.435 -24.922 -3.963 1 87.38 113 GLN B C 1
ATOM 2137 O O . GLN B 1 113 ? -0.452 -24.516 -3.213 1 87.38 113 GLN B O 1
ATOM 2142 N N . LYS B 1 114 ? 1.6 -25.312 -3.561 1 84.56 114 LYS B N 1
ATOM 2143 C CA . LYS B 1 114 ? 1.968 -25.156 -2.156 1 84.56 114 LYS B CA 1
ATOM 2144 C C . LYS B 1 114 ? 1.975 -23.688 -1.74 1 84.56 114 LYS B C 1
ATOM 2146 O O . LYS B 1 114 ? 1.53 -23.344 -0.643 1 84.56 114 LYS B O 1
ATOM 2151 N N . VAL B 1 115 ? 2.447 -22.891 -2.586 1 84 115 VAL B N 1
ATOM 2152 C CA . VAL B 1 115 ? 2.484 -21.453 -2.326 1 84 115 VAL B CA 1
ATOM 2153 C C . VAL B 1 115 ? 1.063 -20.922 -2.17 1 84 115 VAL B C 1
ATOM 2155 O O . VAL B 1 115 ? 0.785 -20.141 -1.261 1 84 115 VAL B O 1
ATOM 2158 N N . HIS B 1 116 ? 0.204 -21.375 -3.037 1 85.88 116 HIS B N 1
ATOM 2159 C CA . HIS B 1 116 ? -1.188 -20.938 -2.971 1 85.88 116 HIS B CA 1
ATOM 2160 C C . HIS B 1 116 ? -1.818 -21.312 -1.636 1 85.88 116 HIS B C 1
ATOM 2162 O O . HIS B 1 116 ? -2.559 -20.516 -1.048 1 85.88 116 HIS B O 1
ATOM 2168 N N . CYS B 1 117 ? -1.503 -22.516 -1.224 1 87.75 117 CYS B N 1
ATOM 2169 C CA . CYS B 1 117 ? -2.041 -22.969 0.052 1 87.75 117 CYS B CA 1
ATOM 2170 C C . CYS B 1 117 ? -1.534 -22.109 1.201 1 87.75 117 CYS B C 1
ATOM 2172 O O . CYS B 1 117 ? -2.309 -21.719 2.076 1 87.75 117 CYS B O 1
ATOM 2174 N N . LEU B 1 118 ? -0.261 -21.781 1.123 1 84.75 118 LEU B N 1
ATOM 2175 C CA . LEU B 1 118 ? 0.341 -20.953 2.16 1 84.75 118 LEU B CA 1
ATOM 2176 C C . LEU B 1 118 ? -0.246 -19.547 2.139 1 84.75 118 LEU B C 1
ATOM 2178 O O . LEU B 1 118 ? -0.496 -18.953 3.193 1 84.75 118 LEU B O 1
ATOM 2182 N N . GLN B 1 119 ? -0.426 -19.047 0.986 1 86.94 119 GLN B N 1
ATOM 2183 C CA . GLN B 1 119 ? -1.021 -17.719 0.84 1 86.94 119 GLN B CA 1
ATOM 2184 C C . GLN B 1 119 ? -2.432 -17.688 1.421 1 86.94 119 GLN B C 1
ATOM 2186 O O . GLN B 1 119 ? -2.797 -16.734 2.113 1 86.94 119 GLN B O 1
ATOM 2191 N N . GLU B 1 120 ? -3.15 -18.719 1.142 1 89.62 120 GLU B N 1
ATOM 2192 C CA . GLU B 1 120 ? -4.516 -18.781 1.647 1 89.62 120 GLU B CA 1
ATOM 2193 C C . GLU B 1 120 ? -4.539 -18.859 3.172 1 89.62 120 GLU B C 1
ATOM 2195 O O . GLU B 1 120 ? -5.344 -18.188 3.82 1 89.62 120 GLU B O 1
ATOM 2200 N N . GLU B 1 121 ? -3.672 -19.641 3.664 1 88.69 121 GLU B N 1
ATOM 2201 C CA . GLU B 1 121 ? -3.578 -19.75 5.117 1 88.69 121 GLU B CA 1
ATOM 2202 C C . GLU B 1 121 ? -3.199 -18.422 5.754 1 88.69 121 GLU B C 1
ATOM 2204 O O . GLU B 1 121 ? -3.775 -18.031 6.77 1 88.69 121 GLU B O 1
ATOM 2209 N N . ALA B 1 122 ? -2.225 -17.781 5.168 1 88.75 122 ALA B N 1
ATOM 2210 C CA . ALA B 1 122 ? -1.794 -16.469 5.668 1 88.75 122 ALA B CA 1
ATOM 2211 C C . ALA B 1 122 ? -2.932 -15.461 5.605 1 88.75 122 ALA B C 1
ATOM 2213 O O . ALA B 1 122 ? -3.141 -14.695 6.547 1 88.75 122 ALA B O 1
ATOM 2214 N N . ALA B 1 123 ? -3.637 -15.461 4.488 1 91.81 123 ALA B N 1
ATOM 2215 C CA . ALA B 1 123 ? -4.766 -14.547 4.301 1 91.81 123 ALA B CA 1
ATOM 2216 C C . ALA B 1 123 ? -5.844 -14.789 5.355 1 91.81 123 ALA B C 1
ATOM 2218 O O . ALA B 1 123 ? -6.359 -13.844 5.953 1 91.81 123 ALA B O 1
ATOM 2219 N N . GLU B 1 124 ? -6.113 -16.047 5.605 1 91.62 124 GLU B N 1
ATOM 2220 C CA . GLU B 1 124 ? -7.129 -16.406 6.594 1 91.62 124 GLU B CA 1
ATOM 2221 C C . GLU B 1 124 ? -6.738 -15.914 7.984 1 91.62 124 GLU B C 1
ATOM 2223 O O . GLU B 1 124 ? -7.574 -15.398 8.727 1 91.62 124 GLU B O 1
ATOM 2228 N N . ALA B 1 125 ? -5.484 -16.047 8.281 1 90.06 125 ALA B N 1
ATOM 2229 C CA . ALA B 1 125 ? -4.996 -15.625 9.586 1 90.06 125 ALA B CA 1
ATOM 2230 C C . ALA B 1 125 ? -5.141 -14.109 9.758 1 90.06 125 ALA B C 1
ATOM 2232 O O . ALA B 1 125 ? -5.512 -13.641 10.836 1 90.06 125 ALA B O 1
ATOM 2233 N N . LEU B 1 126 ? -4.883 -13.352 8.734 1 91.38 126 LEU B N 1
ATOM 2234 C CA . LEU B 1 126 ? -4.895 -11.891 8.781 1 91.38 126 LEU B CA 1
ATOM 2235 C C . LEU B 1 126 ? -6.324 -11.359 8.82 1 91.38 126 LEU B C 1
ATOM 2237 O O . LEU B 1 126 ? -6.562 -10.234 9.266 1 91.38 126 LEU B O 1
ATOM 2241 N N . LEU B 1 127 ? -7.262 -12.148 8.344 1 93.31 127 LEU B N 1
ATOM 2242 C CA . LEU B 1 127 ? -8.641 -11.688 8.258 1 93.31 127 LEU B CA 1
ATOM 2243 C C . LEU B 1 127 ? -9.492 -12.281 9.383 1 93.31 127 LEU B C 1
ATOM 2245 O O . LEU B 1 127 ? -10.719 -12.188 9.352 1 93.31 127 LEU B O 1
ATOM 2249 N N . THR B 1 128 ? -8.812 -12.875 10.336 1 90.81 128 THR B N 1
ATOM 2250 C CA . THR B 1 128 ? -9.492 -13.648 11.367 1 90.81 128 THR B CA 1
ATOM 2251 C C . THR B 1 128 ? -10.523 -12.797 12.102 1 90.81 128 THR B C 1
ATOM 2253 O O . THR B 1 128 ? -11.547 -13.305 12.555 1 90.81 128 THR B O 1
ATOM 2256 N N . ASN B 1 129 ? -10.383 -11.484 12.156 1 91.69 129 ASN B N 1
ATOM 2257 C CA . ASN B 1 129 ? -11.258 -10.602 12.922 1 91.69 129 ASN B CA 1
ATOM 2258 C C . ASN B 1 129 ? -12.422 -10.094 12.07 1 91.69 129 ASN B C 1
ATOM 2260 O O . ASN B 1 129 ? -13.25 -9.32 12.547 1 91.69 12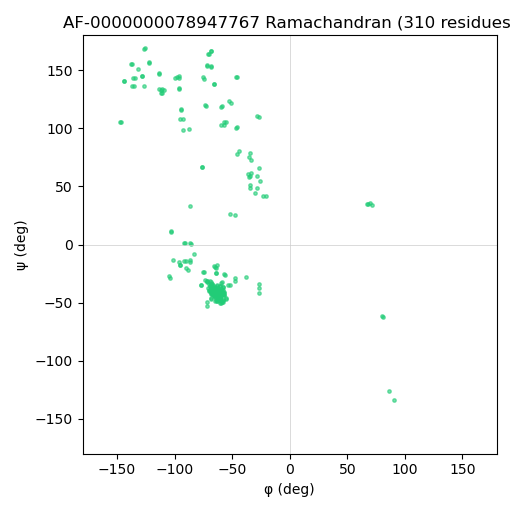9 ASN B O 1
ATOM 2264 N N . LEU B 1 130 ? -12.492 -10.5 10.898 1 93.62 130 LEU B N 1
ATOM 2265 C CA . LEU B 1 130 ? -13.617 -10.148 10.031 1 93.62 130 LEU B CA 1
ATOM 2266 C C . LEU B 1 130 ? -14.477 -11.375 9.734 1 93.62 130 LEU B C 1
ATOM 2268 O O . LEU B 1 130 ? -13.953 -12.422 9.352 1 93.62 130 LEU B O 1
ATOM 2272 N N . SER B 1 131 ? -15.781 -11.219 9.922 1 94 131 SER B N 1
ATOM 2273 C CA . SER B 1 131 ? -16.703 -12.266 9.5 1 94 131 SER B CA 1
ATOM 2274 C C . SER B 1 131 ? -16.75 -12.391 7.977 1 94 131 SER B C 1
ATOM 2276 O O . SER B 1 131 ? -16.234 -11.523 7.266 1 94 131 SER B O 1
ATOM 2278 N N . GLU B 1 132 ? -17.328 -13.461 7.504 1 92.88 132 GLU B N 1
ATOM 2279 C CA . GLU B 1 132 ? -17.484 -13.648 6.066 1 92.88 132 GLU B CA 1
ATOM 2280 C C . GLU B 1 132 ? -18.266 -12.5 5.441 1 92.88 132 GLU B C 1
ATOM 2282 O O . GLU B 1 132 ? -17.938 -12.039 4.344 1 92.88 132 GLU B O 1
ATOM 2287 N N . GLU B 1 133 ? -19.219 -12.039 6.184 1 94.69 133 GLU B N 1
ATOM 2288 C CA . GLU B 1 133 ? -20.031 -10.922 5.707 1 94.69 133 GLU B CA 1
ATOM 2289 C C . GLU B 1 133 ? -19.219 -9.641 5.617 1 94.69 133 GLU B C 1
ATOM 2291 O O . GLU B 1 133 ? -19.312 -8.898 4.637 1 94.69 133 GLU B O 1
ATOM 2296 N N . GLN B 1 134 ? -18.422 -9.398 6.594 1 94.44 134 GLN B N 1
ATOM 2297 C CA . GLN B 1 134 ? -17.562 -8.211 6.625 1 94.44 134 GLN B CA 1
ATOM 2298 C C . GLN B 1 134 ? -16.516 -8.258 5.52 1 94.44 134 GLN B C 1
ATOM 2300 O O . GLN B 1 134 ? -16.188 -7.23 4.926 1 94.44 134 GLN B O 1
ATOM 2305 N N . ARG B 1 135 ? -16.047 -9.445 5.25 1 95.12 135 ARG B N 1
ATOM 2306 C CA . ARG B 1 135 ? -15.086 -9.617 4.164 1 95.12 135 ARG B CA 1
ATOM 2307 C C . ARG B 1 135 ? -15.719 -9.281 2.814 1 95.12 135 ARG B C 1
ATOM 2309 O O . ARG B 1 135 ? -15.117 -8.586 1.996 1 95.12 135 ARG B O 1
ATOM 2316 N N . ASN B 1 136 ? -16.891 -9.742 2.635 1 94.62 136 ASN B N 1
ATOM 2317 C CA . ASN B 1 136 ? -17.594 -9.461 1.395 1 94.62 136 ASN B CA 1
ATOM 2318 C C . ASN B 1 136 ? -17.906 -7.969 1.254 1 94.62 136 ASN B C 1
ATOM 2320 O O . ASN B 1 136 ? -17.797 -7.406 0.163 1 94.62 136 ASN B O 1
ATOM 2324 N N . GLU B 1 137 ? -18.266 -7.371 2.332 1 94.56 137 GLU B N 1
ATOM 2325 C CA . GLU B 1 137 ? -18.5 -5.93 2.334 1 94.56 137 GLU B CA 1
ATOM 2326 C C . GLU B 1 137 ? -17.234 -5.16 1.984 1 94.56 137 GLU B C 1
ATOM 2328 O O . GLU B 1 137 ? -17.281 -4.199 1.213 1 94.56 137 GLU B O 1
ATOM 2333 N N . LEU B 1 138 ? -16.172 -5.578 2.557 1 95.19 138 LEU B N 1
ATOM 2334 C CA . LEU B 1 138 ? -14.891 -4.93 2.295 1 95.19 138 LEU B CA 1
ATOM 2335 C C . LEU B 1 138 ? -14.539 -5.004 0.814 1 95.19 138 LEU B C 1
ATOM 2337 O O . LEU B 1 138 ? -14.188 -3.99 0.204 1 95.19 138 LEU B O 1
ATOM 2341 N N . ILE B 1 139 ? -14.641 -6.125 0.236 1 93 139 ILE B N 1
ATOM 2342 C CA . ILE B 1 139 ? -14.312 -6.309 -1.173 1 93 139 ILE B CA 1
ATOM 2343 C C . ILE B 1 139 ? -15.219 -5.43 -2.033 1 93 139 ILE B C 1
ATOM 2345 O O . ILE B 1 139 ? -14.766 -4.824 -3.006 1 93 139 ILE B O 1
ATOM 2349 N N . GLU B 1 140 ? -16.438 -5.332 -1.694 1 92.31 140 GLU B N 1
ATOM 2350 C CA . GLU B 1 140 ? -17.375 -4.512 -2.449 1 92.31 140 GLU B CA 1
ATOM 2351 C C . GLU B 1 140 ? -17 -3.033 -2.379 1 92.31 140 GLU B C 1
ATOM 2353 O O . GLU B 1 140 ? -17.016 -2.338 -3.395 1 92.31 140 GLU B O 1
ATOM 2358 N N . LEU B 1 141 ? -16.75 -2.574 -1.203 1 93.75 141 LEU B N 1
ATOM 2359 C CA . LEU B 1 141 ? -16.375 -1.179 -1.015 1 93.75 141 LEU B CA 1
ATOM 2360 C C . LEU B 1 141 ? -15.086 -0.859 -1.78 1 93.75 141 LEU B C 1
ATOM 2362 O O . LEU B 1 141 ? -14.992 0.184 -2.432 1 93.75 141 LEU B O 1
ATOM 2366 N N . LEU B 1 142 ? -14.094 -1.781 -1.693 1 94.25 142 LEU B N 1
ATOM 2367 C CA . LEU B 1 142 ? -12.836 -1.6 -2.414 1 94.25 142 LEU B CA 1
ATOM 2368 C C . LEU B 1 142 ? -13.078 -1.582 -3.922 1 94.25 142 LEU B C 1
ATOM 2370 O O . LEU B 1 142 ? -12.438 -0.813 -4.645 1 94.25 142 LEU B O 1
ATOM 2374 N N . GLY B 1 143 ? -13.961 -2.43 -4.363 1 89.31 143 GLY B N 1
ATOM 2375 C CA . GLY B 1 143 ? -14.312 -2.455 -5.773 1 89.31 143 GLY B CA 1
ATOM 2376 C C . GLY B 1 143 ? -14.891 -1.142 -6.27 1 89.31 143 GLY B C 1
ATOM 2377 O O . GLY B 1 143 ? -14.617 -0.721 -7.395 1 89.31 143 GLY B O 1
ATOM 2378 N N . ASN B 1 144 ? -15.641 -0.464 -5.457 1 88.81 144 ASN B N 1
ATOM 2379 C CA . ASN B 1 144 ? -16.234 0.823 -5.793 1 88.81 144 ASN B CA 1
ATOM 2380 C C . ASN B 1 144 ? -15.195 1.936 -5.832 1 88.81 144 ASN B C 1
ATOM 2382 O O . ASN B 1 144 ? -15.391 2.947 -6.508 1 88.81 144 ASN B O 1
ATOM 2386 N N . LEU B 1 145 ? -14.133 1.848 -5.004 1 87.62 145 LEU B N 1
ATOM 2387 C CA . LEU B 1 145 ? -13.062 2.836 -4.969 1 87.62 145 LEU B CA 1
ATOM 2388 C C . LEU B 1 145 ? -12.195 2.74 -6.219 1 87.62 145 LEU B C 1
ATOM 2390 O O . LEU B 1 145 ? -11.711 3.756 -6.719 1 87.62 145 LEU B O 1
ATOM 2394 N N . ALA B 1 146 ? -11.695 1.528 -6.527 1 69.38 146 ALA B N 1
ATOM 2395 C CA . ALA B 1 146 ? -10.766 1.332 -7.637 1 69.38 146 ALA B CA 1
ATOM 2396 C C . ALA B 1 146 ? -11.508 1.113 -8.945 1 69.38 146 ALA B C 1
ATOM 2398 O O . ALA B 1 146 ? -10.914 0.714 -9.953 1 69.38 146 ALA B O 1
ATOM 2399 N N . ASN B 1 147 ? -12.672 1.668 -9.281 1 55.88 147 ASN B N 1
ATOM 2400 C CA . ASN B 1 147 ? -12.898 1.323 -10.68 1 55.88 147 ASN B CA 1
ATOM 2401 C C . ASN B 1 147 ? -11.594 1 -11.398 1 55.88 147 ASN B C 1
ATOM 2403 O O . ASN B 1 147 ? -11.008 1.866 -12.047 1 55.88 147 ASN B O 1
ATOM 2407 N N . TYR B 1 148 ? -10.781 0.289 -10.734 1 47.5 148 TYR B N 1
ATOM 2408 C CA . TYR B 1 148 ? -9.508 -0.364 -11.023 1 47.5 148 TYR B CA 1
ATOM 2409 C C . TYR B 1 148 ? -9.391 -0.689 -12.508 1 47.5 148 TYR B C 1
ATOM 2411 O O . TYR B 1 148 ? -8.297 -0.954 -13.008 1 47.5 148 TYR B O 1
ATOM 2419 N N . GLN B 1 149 ? -10.453 -1.137 -12.992 1 43.09 149 GLN B N 1
ATOM 2420 C CA . GLN B 1 149 ? -10.359 -1.539 -14.391 1 43.09 149 GLN B CA 1
ATOM 2421 C C . GLN B 1 149 ? -9.477 -0.576 -15.18 1 43.09 149 GLN B C 1
ATOM 2423 O O . GLN B 1 149 ? -8.906 -0.948 -16.203 1 43.09 149 GLN B O 1
ATOM 2428 N N . ASN B 1 150 ? -9.414 0.578 -14.797 1 41.12 150 ASN B N 1
ATOM 2429 C CA . ASN B 1 150 ? -8.672 1.49 -15.656 1 41.12 150 ASN B CA 1
ATOM 2430 C C . ASN B 1 150 ? -7.266 1.747 -15.109 1 41.12 150 ASN B C 1
ATOM 2432 O O . ASN B 1 150 ? -6.547 2.607 -15.617 1 41.12 150 ASN B O 1
ATOM 2436 N N . VAL B 1 151 ? -6.93 1.39 -13.867 1 38.66 151 VAL B N 1
ATOM 2437 C CA . VAL B 1 151 ? -5.621 1.827 -13.406 1 38.66 151 VAL B CA 1
ATOM 2438 C C . VAL B 1 151 ? -4.582 0.743 -13.688 1 38.66 151 VAL B C 1
ATOM 2440 O O . VAL B 1 151 ? -4.762 -0.414 -13.297 1 38.66 151 VAL B O 1
ATOM 2443 N N . PRO B 1 152 ? -3.715 0.91 -14.617 1 36.75 152 PRO B N 1
ATOM 2444 C CA . PRO B 1 152 ? -2.648 -0.055 -14.898 1 36.75 152 PRO B CA 1
ATOM 2445 C C . PRO B 1 152 ? -1.731 -0.28 -13.695 1 36.75 152 PRO B C 1
ATOM 2447 O O . PRO B 1 152 ? -1.533 0.63 -12.883 1 36.75 152 PRO B O 1
ATOM 2450 N N . CYS B 1 153 ? -1.84 -1.379 -12.945 1 37.78 153 CYS B N 1
ATOM 2451 C CA . CYS B 1 153 ? -0.894 -1.771 -11.906 1 37.78 153 CYS B CA 1
ATOM 2452 C C . CYS B 1 153 ? 0.526 -1.362 -12.281 1 37.78 153 CYS B C 1
ATOM 2454 O O . CYS B 1 153 ? 1.127 -1.943 -13.188 1 37.78 153 CYS B O 1
ATOM 2456 N N . SER B 1 154 ? 0.874 -0.129 -12.461 1 30.95 154 SER B N 1
ATOM 2457 C CA . SER B 1 154 ? 2.252 0.123 -12.867 1 30.95 154 SER B CA 1
ATOM 2458 C C . SER B 1 154 ? 3.211 -0.031 -11.695 1 30.95 154 SER B C 1
ATOM 2460 O O . SER B 1 154 ? 3.07 0.656 -10.68 1 30.95 154 SER B O 1
ATOM 2462 N N . PHE B 1 155 ? 3.414 -1.164 -11.141 1 33.22 155 PHE B N 1
ATOM 2463 C CA . PHE B 1 155 ? 4.59 -1.351 -10.297 1 33.22 155 PHE B CA 1
ATOM 2464 C C . PHE B 1 155 ? 5.781 -0.581 -10.852 1 33.22 155 PHE B C 1
ATOM 2466 O O . PHE B 1 155 ? 6.414 -1.014 -11.82 1 33.22 155 PHE B O 1
ATOM 2473 N N . GLU B 1 156 ? 5.773 0.731 -10.992 1 26.72 156 GLU B N 1
ATOM 2474 C CA . GLU B 1 156 ? 7.027 1.359 -11.398 1 26.72 156 GLU B CA 1
ATOM 2475 C C . GLU B 1 156 ? 8.164 1.005 -10.445 1 26.72 156 GLU B C 1
ATOM 2477 O O . GLU B 1 156 ? 7.996 1.078 -9.227 1 26.72 156 GLU B O 1
ATOM 2482 N N . GLU B 1 157 ? 9.141 0.13 -10.766 1 25.81 157 GLU B N 1
ATOM 2483 C CA . GLU B 1 157 ? 10.539 0.129 -10.336 1 25.81 157 GLU B CA 1
ATOM 2484 C C . GLU B 1 157 ? 11.078 1.552 -10.203 1 25.81 157 GLU B C 1
ATOM 2486 O O . GLU B 1 157 ? 10.773 2.414 -11.031 1 25.81 157 GLU B O 1
#

pLDDT: mean 82.2, std 18.33, range [24.19, 97.38]